Protein AF-A0A6B0YJK2-F1 (afdb_monomer_lite)

Secondary structure (DSSP, 8-state):
-PPPPPEEE--TT--HHHHHHHHHHBTTTBSEEEE----TTTSS--HHHHHHHHHTT--TT-EEEES-EETTSS-HHHHHHHHHHHHHHHGGGEEEEEE---HIIIIIIS-----SHHHHHHHHHHHHHHTT--S-EEEE--SHHHHHHHHHH-SEEEEES--GGGHHHHHHHHHHHS-TT-EEEEE------SS-HHHHHHHHHHHHHHHHHS-STTHHHHHHTT--HHHHHHHHHHHHHHHHHHH--

Structure (mmCIF, N/CA/C/O backbone):
data_AF-A0A6B0YJK2-F1
#
_entry.id   AF-A0A6B0YJK2-F1
#
loop_
_atom_site.group_PDB
_atom_site.id
_atom_site.type_symbol
_atom_site.label_atom_id
_atom_site.label_alt_id
_atom_site.label_comp_id
_atom_site.label_asym_id
_atom_site.label_entity_id
_atom_site.label_seq_id
_atom_site.pdbx_PDB_ins_code
_atom_site.Cartn_x
_atom_site.Cartn_y
_atom_site.Cartn_z
_atom_site.occupancy
_atom_site.B_iso_or_equiv
_atom_site.auth_seq_id
_atom_site.auth_comp_id
_atom_site.auth_asym_id
_atom_site.auth_atom_id
_atom_site.pdbx_PDB_model_num
ATOM 1 N N . MET A 1 1 ? -25.468 3.751 -0.630 1.00 42.78 1 MET A N 1
ATOM 2 C CA . MET A 1 1 ? -24.144 3.730 -1.293 1.00 42.78 1 MET A CA 1
ATOM 3 C C . MET A 1 1 ? -23.125 4.142 -0.249 1.00 42.78 1 MET A C 1
ATOM 5 O O . MET A 1 1 ? -23.335 5.185 0.350 1.00 42.78 1 MET A O 1
ATOM 9 N N . SER A 1 2 ? -22.101 3.336 0.049 1.00 56.38 2 SER A N 1
ATOM 10 C CA . SER A 1 2 ? -21.025 3.802 0.933 1.00 56.38 2 SER A CA 1
ATOM 11 C C . SER A 1 2 ? -20.293 4.949 0.237 1.00 56.38 2 SER A C 1
ATOM 13 O O . SER A 1 2 ? -19.853 4.786 -0.901 1.00 56.38 2 SER A O 1
ATOM 15 N N . GLU A 1 3 ? -20.206 6.098 0.894 1.00 73.75 3 GLU A N 1
ATOM 16 C CA . GLU A 1 3 ? -19.485 7.272 0.406 1.00 73.75 3 GLU A CA 1
ATOM 17 C C . GLU A 1 3 ? -18.020 6.912 0.101 1.00 73.75 3 GLU A C 1
ATOM 19 O O . GLU A 1 3 ? -17.377 6.176 0.856 1.00 73.75 3 GLU A O 1
ATOM 24 N N . THR A 1 4 ? -17.503 7.356 -1.050 1.00 83.62 4 THR A N 1
ATOM 25 C CA . THR A 1 4 ? -16.096 7.145 -1.404 1.00 83.62 4 THR A CA 1
ATOM 26 C C . THR A 1 4 ? -15.228 8.000 -0.495 1.00 83.62 4 THR A C 1
ATOM 28 O O . THR A 1 4 ? -15.296 9.222 -0.540 1.00 83.62 4 THR A O 1
ATOM 31 N N . ARG A 1 5 ? -14.390 7.340 0.300 1.00 90.31 5 ARG A N 1
ATOM 32 C CA . ARG A 1 5 ? -13.470 7.994 1.227 1.00 90.31 5 ARG A CA 1
ATOM 33 C C . ARG A 1 5 ? -12.162 8.337 0.533 1.00 90.31 5 ARG A C 1
ATOM 35 O O . ARG A 1 5 ? -11.632 7.522 -0.226 1.00 90.31 5 ARG A O 1
ATOM 42 N N . ILE A 1 6 ? -11.623 9.515 0.823 1.00 91.94 6 ILE A N 1
ATOM 43 C CA . ILE A 1 6 ? -10.348 9.979 0.262 1.00 91.94 6 ILE A CA 1
ATOM 44 C C . ILE A 1 6 ? -9.228 9.723 1.269 1.00 91.94 6 ILE A C 1
ATOM 46 O O . ILE A 1 6 ? -9.395 9.902 2.476 1.00 91.94 6 ILE A O 1
ATOM 50 N N . GLY A 1 7 ? -8.073 9.293 0.768 1.00 93.38 7 GLY A N 1
ATOM 51 C CA . GLY A 1 7 ? -6.883 9.037 1.566 1.00 93.38 7 GLY A CA 1
ATOM 52 C C . GLY A 1 7 ? -5.606 9.496 0.878 1.00 93.38 7 GLY A C 1
ATOM 53 O O . GLY A 1 7 ? -5.611 9.806 -0.312 1.00 93.38 7 GLY A O 1
ATOM 54 N N . VAL A 1 8 ? -4.509 9.500 1.630 1.00 93.81 8 VAL A N 1
ATOM 55 C CA . VAL A 1 8 ? -3.167 9.820 1.133 1.00 93.81 8 VAL A CA 1
ATOM 56 C C . VAL A 1 8 ? -2.239 8.636 1.371 1.00 93.81 8 VAL A C 1
ATOM 58 O O . VAL A 1 8 ? -2.161 8.109 2.473 1.00 93.81 8 VAL A O 1
ATOM 61 N N . GLU A 1 9 ? -1.493 8.233 0.353 1.00 94.50 9 GLU A N 1
ATOM 62 C CA . GLU A 1 9 ? -0.344 7.340 0.496 1.00 94.50 9 GLU A CA 1
ATOM 63 C C . GLU A 1 9 ? 0.915 8.168 0.227 1.00 94.50 9 GLU A C 1
ATOM 65 O O . GLU A 1 9 ? 0.937 8.977 -0.700 1.00 94.50 9 GLU A O 1
ATOM 70 N N . LEU A 1 10 ? 1.922 8.064 1.096 1.00 87.12 10 LEU A N 1
ATOM 71 C CA . LEU A 1 10 ? 3.019 9.041 1.129 1.00 87.12 10 LEU A CA 1
ATOM 72 C C . LEU A 1 10 ? 4.155 8.749 0.141 1.00 87.12 10 LEU A C 1
ATOM 74 O O . LEU A 1 10 ? 5.048 9.575 -0.046 1.00 87.12 10 LEU A O 1
ATOM 78 N N . GLY A 1 11 ? 4.107 7.610 -0.536 1.00 89.19 11 GLY A N 1
ATOM 79 C CA . GLY A 1 11 ? 5.083 7.193 -1.517 1.00 89.19 11 GLY A CA 1
ATOM 80 C C . GLY A 1 11 ? 6.393 6.729 -0.885 1.00 89.19 11 GLY A C 1
ATOM 81 O O . GLY A 1 11 ? 6.782 7.086 0.227 1.00 89.19 11 GLY A O 1
ATOM 82 N N . ILE A 1 12 ? 7.144 5.941 -1.649 1.00 89.00 12 ILE A N 1
ATOM 83 C CA . ILE A 1 12 ? 8.363 5.246 -1.196 1.00 89.00 12 ILE A CA 1
ATOM 84 C C . ILE A 1 12 ? 9.555 6.167 -0.864 1.00 89.00 12 ILE A C 1
ATOM 86 O O . ILE A 1 12 ? 10.627 5.702 -0.486 1.00 89.00 12 ILE A O 1
ATOM 90 N N . ARG A 1 13 ? 9.413 7.481 -1.055 1.00 89.62 13 ARG A N 1
ATOM 91 C CA . ARG A 1 13 ? 10.452 8.482 -0.757 1.00 89.62 13 ARG A CA 1
ATOM 92 C C . ARG A 1 13 ? 10.036 9.455 0.341 1.00 89.62 13 ARG A C 1
ATOM 94 O O . ARG A 1 13 ? 10.802 10.372 0.632 1.00 89.62 13 ARG A O 1
ATOM 101 N N . ALA A 1 14 ? 8.856 9.287 0.941 1.00 92.00 14 ALA A N 1
ATOM 102 C CA . ALA A 1 14 ? 8.424 10.175 2.006 1.00 92.00 14 ALA A CA 1
ATOM 103 C C . ALA A 1 14 ? 9.382 10.112 3.204 1.00 92.00 14 ALA A C 1
ATOM 105 O O . ALA A 1 14 ? 9.643 9.028 3.730 1.00 92.00 14 ALA A O 1
ATOM 106 N N . PRO A 1 15 ? 9.894 11.263 3.671 1.00 93.44 15 PRO A N 1
ATOM 107 C CA . PRO A 1 15 ? 10.660 11.316 4.905 1.00 93.44 15 PRO A CA 1
ATOM 108 C C . PRO A 1 15 ? 9.731 11.207 6.121 1.00 93.44 15 PRO A C 1
ATOM 110 O O . PRO A 1 15 ? 8.562 11.586 6.058 1.00 93.44 15 PRO A O 1
ATOM 113 N N . ALA A 1 16 ? 10.279 10.819 7.275 1.00 94.50 16 ALA A N 1
ATOM 114 C CA . ALA A 1 16 ? 9.530 10.714 8.534 1.00 94.50 16 ALA A CA 1
ATOM 115 C C . ALA A 1 16 ? 8.719 11.981 8.879 1.00 94.50 16 ALA A C 1
ATOM 117 O O . ALA A 1 16 ? 7.576 11.887 9.322 1.00 94.50 16 ALA A O 1
ATOM 118 N N . LYS A 1 17 ? 9.259 13.179 8.601 1.00 95.44 17 LYS A N 1
ATOM 119 C CA . LYS A 1 17 ? 8.539 14.452 8.800 1.00 95.44 17 LYS A CA 1
ATOM 120 C C . LYS A 1 17 ? 7.244 14.556 7.984 1.00 95.44 17 LYS A C 1
ATOM 122 O O . LYS A 1 17 ? 6.273 15.122 8.468 1.00 95.44 17 LYS A O 1
ATOM 127 N N . ALA A 1 18 ? 7.219 14.002 6.770 1.00 94.00 18 ALA A N 1
ATOM 128 C CA . ALA A 1 18 ? 6.023 13.991 5.934 1.00 94.00 18 ALA A CA 1
ATOM 129 C C . ALA A 1 18 ? 4.978 13.021 6.495 1.00 94.00 18 ALA A C 1
ATOM 131 O O . ALA A 1 18 ? 3.795 13.342 6.486 1.00 94.00 18 ALA A O 1
ATOM 132 N N . VAL A 1 19 ? 5.416 11.887 7.054 1.00 95.00 19 VAL A N 1
ATOM 133 C CA . VAL A 1 19 ? 4.527 10.925 7.724 1.00 95.00 19 VAL A CA 1
ATOM 134 C C . VAL A 1 19 ? 3.868 11.529 8.957 1.00 95.00 19 VAL A C 1
ATOM 136 O O . VAL A 1 19 ? 2.648 11.468 9.077 1.00 95.00 19 VAL A O 1
ATOM 139 N N . ARG A 1 20 ? 4.644 12.188 9.826 1.00 95.38 20 ARG A N 1
ATOM 140 C CA . ARG A 1 20 ? 4.102 12.911 10.989 1.00 95.38 20 ARG A CA 1
ATOM 141 C C . ARG A 1 20 ? 3.085 13.960 10.562 1.00 95.38 20 ARG A C 1
ATOM 143 O O . ARG A 1 20 ? 1.967 13.978 11.062 1.00 95.38 20 ARG A O 1
ATOM 150 N N . ARG A 1 21 ? 3.442 14.768 9.559 1.00 93.81 21 ARG A N 1
ATOM 151 C CA . ARG A 1 21 ? 2.554 15.812 9.052 1.00 93.81 21 ARG A CA 1
ATOM 152 C C . ARG A 1 21 ? 1.262 15.246 8.461 1.00 93.81 21 ARG A C 1
ATOM 154 O O . ARG A 1 21 ? 0.198 15.817 8.667 1.00 93.81 21 ARG A O 1
ATOM 161 N N . ALA A 1 22 ? 1.337 14.132 7.740 1.00 93.38 22 ALA A N 1
ATOM 162 C CA . ALA A 1 22 ? 0.155 13.465 7.211 1.00 93.38 22 ALA A CA 1
ATOM 163 C C . ALA A 1 22 ? -0.747 12.924 8.327 1.00 93.38 22 ALA A C 1
ATOM 165 O O . ALA A 1 22 ? -1.961 13.070 8.232 1.00 93.38 22 ALA A O 1
ATOM 166 N N . ALA A 1 23 ? -0.169 12.361 9.392 1.00 93.44 23 ALA A N 1
ATOM 167 C CA . ALA A 1 23 ? -0.925 11.879 10.545 1.00 93.44 23 ALA A CA 1
ATOM 168 C C . ALA A 1 23 ? -1.661 13.016 11.279 1.00 93.44 23 ALA A C 1
ATOM 170 O O . ALA A 1 23 ? -2.817 12.841 11.655 1.00 93.44 23 ALA A O 1
ATOM 171 N N . GLU A 1 24 ? -1.037 14.192 11.417 1.00 91.31 24 GLU A N 1
ATOM 172 C CA . GLU A 1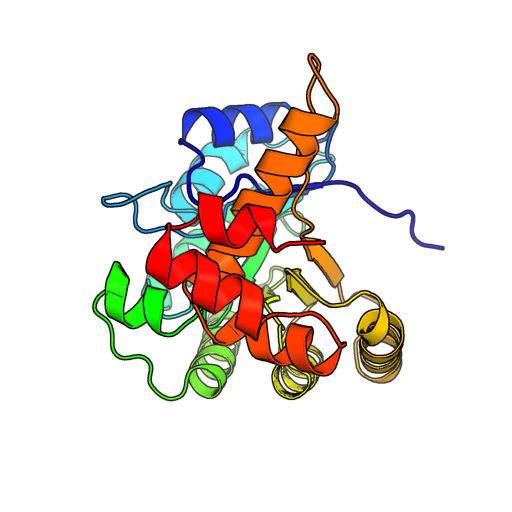 24 ? -1.672 15.398 11.982 1.00 91.31 24 GLU A CA 1
ATOM 173 C C . GLU A 1 24 ? -2.832 15.924 11.122 1.00 91.31 24 GLU A C 1
ATOM 175 O O . GLU A 1 24 ? -3.822 16.432 11.644 1.00 91.31 24 GLU A O 1
ATOM 180 N N . LEU A 1 25 ? -2.693 15.849 9.794 1.00 90.00 25 LEU A N 1
ATOM 181 C CA . LEU A 1 25 ? -3.688 16.345 8.838 1.00 90.00 25 LEU A CA 1
ATOM 182 C C . LEU A 1 25 ? -4.816 15.340 8.558 1.00 90.00 25 LEU A C 1
ATOM 184 O O . LEU A 1 25 ? -5.860 15.716 8.005 1.00 90.00 25 LEU A O 1
ATOM 188 N N . ALA A 1 26 ? -4.612 14.070 8.912 1.00 87.81 26 ALA A N 1
ATOM 189 C CA . ALA A 1 26 ? -5.605 13.022 8.752 1.00 87.81 26 ALA A CA 1
ATOM 190 C C . ALA A 1 26 ? -6.865 13.330 9.583 1.00 87.81 26 ALA A C 1
ATOM 192 O O . ALA A 1 26 ? -6.821 13.973 10.625 1.00 87.81 26 ALA A O 1
ATOM 193 N N . GLY A 1 27 ? -8.029 12.899 9.106 1.00 79.81 27 GLY A N 1
ATOM 194 C CA . GLY A 1 27 ? -9.333 13.185 9.709 1.00 79.81 27 GLY A CA 1
ATOM 195 C C . GLY A 1 27 ? -9.918 14.556 9.349 1.00 79.81 27 GLY A C 1
ATOM 196 O O . GLY A 1 27 ? -11.139 14.688 9.374 1.00 79.81 27 GLY A O 1
ATOM 197 N N . SER A 1 28 ? -9.088 15.530 8.959 1.00 86.44 28 SER A N 1
ATOM 198 C CA . SER A 1 28 ? -9.538 16.841 8.459 1.00 86.44 28 SER A CA 1
ATOM 199 C C . SER A 1 28 ? -9.603 16.885 6.932 1.00 86.44 28 SER A C 1
ATOM 201 O O . SER A 1 28 ? -10.583 17.362 6.369 1.00 86.44 28 SER A O 1
ATOM 203 N N . TYR A 1 29 ? -8.567 16.369 6.262 1.00 84.12 29 TYR A N 1
ATOM 204 C CA . TYR A 1 29 ? -8.439 16.422 4.796 1.00 84.12 29 TYR A CA 1
ATOM 205 C C . TYR A 1 29 ? -8.381 15.045 4.128 1.00 84.12 29 TYR A C 1
ATOM 207 O O . TYR A 1 29 ? -8.609 14.928 2.927 1.00 84.12 29 TYR A O 1
ATOM 215 N N . ALA A 1 30 ? -8.058 14.002 4.894 1.00 89.62 30 ALA A N 1
ATOM 216 C CA . ALA A 1 30 ? -7.937 12.634 4.409 1.00 89.62 30 ALA A CA 1
ATOM 217 C C . ALA A 1 30 ? -8.416 11.660 5.487 1.00 89.62 30 ALA A C 1
ATOM 219 O O . ALA A 1 30 ? -7.943 11.701 6.620 1.00 89.62 30 ALA A O 1
ATOM 220 N N . GLU A 1 31 ? -9.340 10.768 5.147 1.00 91.75 31 GLU A N 1
ATOM 221 C CA . GLU A 1 31 ? -9.848 9.750 6.072 1.00 91.75 31 GLU A CA 1
ATOM 222 C C . GLU A 1 31 ? -8.858 8.607 6.275 1.00 91.75 31 GLU A C 1
ATOM 224 O O . GLU A 1 31 ? -8.869 7.972 7.325 1.00 91.75 31 GLU A O 1
ATOM 229 N N . TYR A 1 32 ? -7.997 8.356 5.289 1.00 92.75 32 TYR A N 1
ATOM 230 C CA . TYR A 1 32 ? -6.923 7.374 5.374 1.00 92.75 32 TYR A CA 1
ATOM 231 C C . TYR A 1 32 ? -5.576 8.053 5.175 1.00 92.75 32 TYR A C 1
ATOM 233 O O . TYR A 1 32 ? -5.429 8.877 4.271 1.00 92.75 32 TYR A O 1
ATOM 241 N N . PHE A 1 33 ? -4.564 7.631 5.926 1.00 94.62 33 PHE A N 1
ATOM 242 C CA . PHE A 1 33 ? -3.186 7.778 5.474 1.00 94.62 33 PHE A CA 1
ATOM 243 C C . PHE A 1 33 ? -2.461 6.432 5.495 1.00 94.62 33 PHE A C 1
ATOM 245 O O . PHE A 1 33 ? -2.575 5.658 6.447 1.00 94.62 33 PHE A O 1
ATOM 252 N N . LEU A 1 34 ? -1.742 6.132 4.420 1.00 97.38 34 LEU A N 1
ATOM 253 C CA . LEU A 1 34 ? -1.013 4.885 4.250 1.00 97.38 34 LEU A CA 1
ATOM 254 C C . LEU A 1 34 ? 0.482 5.159 4.125 1.00 97.38 34 LEU A C 1
ATOM 256 O O . LEU A 1 34 ? 0.906 6.083 3.428 1.00 97.38 34 LEU A O 1
ATOM 260 N N . VAL A 1 35 ? 1.278 4.329 4.795 1.00 97.19 35 VAL A N 1
ATOM 261 C CA . VAL A 1 35 ? 2.741 4.394 4.752 1.00 97.19 35 VAL A CA 1
ATOM 262 C C . VAL A 1 35 ? 3.261 3.140 4.046 1.00 97.19 35 VAL A C 1
ATOM 264 O O . VAL A 1 35 ? 2.964 2.026 4.492 1.00 97.19 35 VAL A O 1
ATOM 267 N N . PRO A 1 36 ? 3.989 3.269 2.929 1.00 95.06 36 PRO A N 1
ATOM 268 C CA . PRO A 1 36 ? 4.550 2.124 2.235 1.00 95.06 36 PRO A CA 1
ATOM 269 C C . PRO A 1 36 ? 5.806 1.653 2.964 1.00 95.06 36 PRO A C 1
ATOM 271 O O . PRO A 1 36 ? 6.572 2.452 3.506 1.00 95.06 36 PRO A O 1
ATOM 274 N N . GLU A 1 37 ? 6.053 0.349 2.941 1.00 92.88 37 GLU A N 1
ATOM 275 C CA . GLU A 1 37 ? 7.321 -0.177 3.421 1.00 92.88 37 GLU A CA 1
ATOM 276 C C . GLU A 1 37 ? 8.451 0.169 2.469 1.00 92.88 37 GLU A C 1
ATOM 278 O O . GLU A 1 37 ? 8.373 -0.053 1.257 1.00 92.88 37 GLU A O 1
ATOM 283 N N . THR A 1 38 ? 9.556 0.610 3.049 1.00 88.94 38 THR A N 1
ATOM 284 C CA . THR A 1 38 ? 10.787 0.876 2.318 1.00 88.94 38 THR A CA 1
ATOM 285 C C . THR A 1 38 ? 11.974 0.392 3.131 1.00 88.94 38 THR A C 1
ATOM 287 O O . THR A 1 38 ? 11.825 -0.011 4.281 1.00 88.94 38 THR A O 1
ATOM 290 N N . HIS A 1 39 ? 13.158 0.369 2.529 1.00 86.88 39 HIS A N 1
ATOM 291 C CA . HIS A 1 39 ? 14.367 0.021 3.256 1.00 86.88 39 HIS A CA 1
ATOM 292 C C . HIS A 1 39 ? 14.975 1.320 3.819 1.00 86.88 39 HIS A C 1
ATOM 294 O O . HIS A 1 39 ? 15.654 2.010 3.059 1.00 86.88 39 HIS A O 1
ATOM 300 N N . PRO A 1 40 ? 14.830 1.659 5.118 1.00 80.25 40 PRO A N 1
ATOM 301 C CA . PRO A 1 40 ? 15.145 2.995 5.648 1.00 80.25 40 PRO A CA 1
ATOM 302 C C . PRO A 1 40 ? 16.613 3.422 5.482 1.00 80.25 40 PRO A C 1
ATOM 304 O O . PRO A 1 40 ? 16.904 4.611 5.421 1.00 80.25 40 PRO A O 1
ATOM 307 N N . ARG A 1 41 ? 17.556 2.474 5.339 1.00 84.31 41 ARG A N 1
ATOM 308 C CA . ARG A 1 41 ? 18.961 2.795 4.984 1.00 84.31 41 ARG A CA 1
ATOM 309 C C . ARG A 1 41 ? 19.180 3.181 3.510 1.00 84.31 41 ARG A C 1
ATOM 311 O O . ARG A 1 41 ? 20.279 3.578 3.155 1.00 84.31 41 ARG A O 1
ATOM 318 N N . ILE A 1 42 ? 18.181 2.994 2.650 1.00 85.38 42 ILE A N 1
ATOM 319 C CA . ILE A 1 42 ? 18.244 3.223 1.198 1.00 85.38 42 ILE A CA 1
ATOM 320 C C . ILE A 1 42 ? 17.281 4.347 0.811 1.00 85.38 42 ILE A C 1
ATOM 322 O O . ILE A 1 42 ? 17.672 5.284 0.120 1.00 85.38 42 ILE A O 1
ATOM 326 N N . MET A 1 43 ? 16.017 4.254 1.228 1.00 87.56 43 MET A N 1
ATOM 327 C CA . MET A 1 43 ? 14.993 5.267 0.978 1.00 87.56 43 MET A CA 1
ATOM 328 C C . MET A 1 43 ? 13.832 5.120 1.962 1.00 87.56 43 MET A C 1
ATOM 330 O O . MET A 1 43 ? 13.597 4.024 2.461 1.00 87.56 43 MET A O 1
ATOM 334 N N . GLY A 1 44 ? 13.090 6.208 2.170 1.00 90.25 44 GLY A N 1
ATOM 335 C CA . GLY A 1 44 ? 11.843 6.213 2.932 1.00 90.25 44 GLY A CA 1
ATOM 336 C C . GLY A 1 44 ? 12.024 5.940 4.430 1.00 90.25 44 GLY A C 1
ATOM 337 O O . GLY A 1 44 ? 12.925 6.485 5.066 1.00 90.25 44 GLY A O 1
ATOM 338 N N . VAL A 1 45 ? 11.118 5.146 4.995 1.00 94.00 45 VAL A N 1
ATOM 339 C CA . VAL A 1 45 ? 10.964 4.846 6.424 1.00 94.00 45 VAL A CA 1
ATOM 340 C C . VAL A 1 45 ? 10.651 3.360 6.675 1.00 94.00 45 VAL A C 1
ATOM 342 O O . VAL A 1 45 ? 10.206 2.650 5.770 1.00 94.00 45 VAL A O 1
ATOM 345 N N . ASP A 1 46 ? 10.824 2.900 7.920 1.00 95.12 46 ASP A N 1
ATOM 346 C CA . ASP A 1 46 ? 10.133 1.692 8.399 1.00 95.12 46 ASP A CA 1
ATOM 347 C C . ASP A 1 46 ? 8.662 2.047 8.652 1.00 95.12 46 ASP A C 1
ATOM 349 O O . ASP A 1 46 ? 8.355 2.922 9.470 1.00 95.12 46 ASP A O 1
ATOM 353 N N . ALA A 1 47 ? 7.748 1.401 7.925 1.00 96.56 47 ALA A N 1
ATOM 354 C CA . ALA A 1 47 ? 6.340 1.774 7.969 1.00 96.56 47 ALA A CA 1
ATOM 355 C C . ALA A 1 47 ? 5.697 1.487 9.333 1.00 96.56 47 ALA A C 1
ATOM 357 O O . ALA A 1 47 ? 4.909 2.300 9.815 1.00 96.56 47 ALA A O 1
ATOM 358 N N . LEU A 1 48 ? 6.024 0.359 9.974 1.00 97.00 48 LEU A N 1
ATOM 359 C CA . LEU A 1 48 ? 5.423 0.001 11.262 1.00 97.00 48 LEU A CA 1
ATOM 360 C C . LEU A 1 48 ? 5.962 0.861 12.396 1.00 97.00 48 LEU A C 1
ATOM 362 O O . LEU A 1 48 ? 5.184 1.235 13.268 1.00 97.00 48 LEU A O 1
ATOM 366 N N . ASP A 1 49 ? 7.250 1.201 12.379 1.00 96.56 49 ASP A N 1
ATOM 367 C CA . ASP A 1 49 ? 7.822 2.071 13.409 1.00 96.56 49 ASP A CA 1
ATOM 368 C C . ASP A 1 49 ? 7.229 3.477 13.326 1.00 96.56 49 ASP A C 1
ATOM 370 O O . ASP A 1 49 ? 6.797 4.018 14.344 1.00 96.56 49 ASP A O 1
ATOM 374 N N . MET A 1 50 ? 7.095 4.029 12.115 1.00 96.75 50 MET A N 1
ATOM 375 C CA . MET A 1 50 ? 6.446 5.328 11.928 1.00 96.75 50 MET A CA 1
ATOM 376 C C . MET A 1 50 ? 4.970 5.310 12.327 1.00 96.75 50 MET A C 1
ATOM 378 O O . MET A 1 50 ? 4.503 6.241 12.979 1.00 96.75 50 MET A O 1
ATOM 382 N N . LEU A 1 51 ? 4.221 4.271 11.945 1.00 97.62 51 LEU A N 1
ATOM 383 C CA . LEU A 1 51 ? 2.806 4.158 12.304 1.00 97.62 51 LEU A CA 1
ATOM 384 C C . LEU A 1 51 ? 2.616 3.973 13.809 1.00 97.62 51 LEU A C 1
ATOM 386 O O . LEU A 1 51 ? 1.696 4.548 14.382 1.00 97.62 51 LEU A O 1
ATOM 390 N N . LEU A 1 52 ? 3.492 3.209 14.463 1.00 97.81 52 LEU A N 1
ATOM 391 C CA . LEU A 1 52 ? 3.491 3.067 15.913 1.00 97.81 52 LEU A CA 1
ATOM 392 C C . LEU A 1 52 ? 3.769 4.406 16.603 1.00 97.81 52 LEU A C 1
ATOM 394 O O . LEU A 1 52 ? 3.035 4.750 17.529 1.00 97.81 52 LEU A O 1
ATOM 398 N N . GLU A 1 53 ? 4.757 5.168 16.125 1.00 97.38 53 GLU A N 1
ATOM 399 C CA . GLU A 1 53 ? 5.097 6.500 16.641 1.00 97.38 53 GLU A CA 1
ATOM 400 C C . GLU A 1 53 ? 3.887 7.446 16.615 1.00 97.38 53 GLU A C 1
ATOM 402 O O . GLU A 1 53 ? 3.555 8.059 17.628 1.00 97.38 53 GLU A O 1
ATOM 407 N N . VAL A 1 54 ? 3.185 7.532 15.480 1.00 96.94 54 VAL A N 1
ATOM 408 C CA . VAL A 1 54 ? 2.070 8.483 15.312 1.00 96.94 54 VAL A CA 1
ATOM 409 C C . VAL A 1 54 ? 0.726 7.967 15.844 1.00 96.94 54 VAL A C 1
ATOM 411 O O . VAL A 1 54 ? -0.226 8.738 15.947 1.00 96.94 54 VAL A O 1
ATOM 414 N N . SER A 1 55 ? 0.629 6.681 16.203 1.00 96.88 55 SER A N 1
ATOM 415 C CA . SER A 1 55 ? -0.636 6.021 16.567 1.00 96.88 55 SER A CA 1
ATOM 416 C C . SER A 1 55 ? -1.385 6.696 17.720 1.00 96.88 55 SER A C 1
ATOM 418 O O . SER A 1 55 ? -2.607 6.821 17.666 1.00 96.88 55 SER A O 1
ATOM 420 N N . ALA A 1 56 ? -0.665 7.157 18.746 1.00 94.25 56 ALA A N 1
ATOM 421 C CA . ALA A 1 56 ? -1.259 7.745 19.946 1.00 94.25 56 ALA A CA 1
ATOM 422 C C . ALA A 1 56 ? -1.908 9.116 19.687 1.00 94.25 56 ALA A C 1
ATOM 424 O O . ALA A 1 56 ? -2.854 9.486 20.377 1.00 94.25 56 ALA A O 1
ATOM 425 N N . GLY A 1 57 ? -1.414 9.855 18.688 1.00 93.06 57 GLY A N 1
ATOM 426 C CA . GLY A 1 57 ? -1.921 11.176 18.308 1.00 93.06 57 GLY A CA 1
ATOM 427 C C . GLY A 1 57 ? -2.937 11.148 17.167 1.00 93.06 57 GLY A C 1
ATOM 428 O O . GLY A 1 57 ? -3.327 12.208 16.686 1.00 93.06 57 GLY A O 1
ATOM 429 N N . LEU A 1 58 ? -3.343 9.963 16.697 1.00 94.38 58 LEU A N 1
ATOM 430 C CA . LEU A 1 58 ? -4.193 9.836 15.517 1.00 94.38 58 LEU A CA 1
ATOM 431 C C . LEU A 1 58 ? -5.595 10.423 15.769 1.00 94.38 58 LEU A C 1
ATOM 433 O O . LEU A 1 58 ? -6.318 9.891 16.623 1.00 94.38 58 LEU A O 1
ATOM 437 N N . PRO A 1 59 ? -6.051 11.419 14.982 1.00 93.56 59 PRO A N 1
ATOM 438 C CA . PRO A 1 59 ? -7.395 11.974 15.120 1.00 93.56 59 PRO A CA 1
ATOM 439 C C . PRO A 1 59 ? -8.483 10.894 15.054 1.00 93.56 59 PRO A C 1
ATOM 441 O O . PRO A 1 59 ? -8.378 9.934 14.290 1.00 93.56 59 PRO A O 1
ATOM 444 N N . SER A 1 60 ? -9.551 11.029 15.846 1.00 87.25 60 SER A N 1
ATOM 445 C CA . SER A 1 60 ? -10.551 9.963 16.067 1.00 87.25 60 SER A CA 1
ATOM 446 C C . SER A 1 60 ? -11.241 9.463 14.791 1.00 87.25 60 SER A C 1
ATOM 448 O O . SER A 1 60 ? -11.575 8.283 14.689 1.00 87.25 60 SER A O 1
ATOM 450 N N . ARG A 1 61 ? -11.416 10.344 13.797 1.00 87.62 61 ARG A N 1
ATOM 451 C CA . ARG A 1 61 ? -12.029 10.027 12.495 1.00 87.62 61 ARG A CA 1
ATOM 452 C C . ARG A 1 61 ? -11.043 9.470 11.467 1.00 87.62 61 ARG A C 1
ATOM 454 O O . ARG A 1 61 ? -11.477 8.951 10.444 1.00 87.62 61 ARG A O 1
ATOM 461 N N . ALA A 1 62 ? -9.741 9.576 11.722 1.00 94.12 62 ALA A N 1
ATOM 462 C CA . ALA A 1 62 ? -8.712 9.103 10.812 1.00 94.12 62 ALA A CA 1
ATOM 463 C C . ALA A 1 62 ? -8.493 7.593 10.949 1.00 94.12 62 ALA A C 1
ATOM 465 O O . ALA A 1 62 ? -8.525 7.024 12.046 1.00 94.12 62 ALA A O 1
ATOM 466 N N . ARG A 1 63 ? -8.218 6.964 9.812 1.00 95.44 63 ARG A N 1
ATOM 467 C CA . ARG A 1 63 ? -7.712 5.604 9.672 1.00 95.44 63 ARG A CA 1
ATOM 468 C C . ARG A 1 63 ? -6.278 5.668 9.171 1.00 95.44 63 ARG A C 1
ATOM 470 O O . ARG A 1 63 ? -5.895 6.579 8.439 1.00 95.44 63 ARG A O 1
ATOM 477 N N . MET A 1 64 ? -5.485 4.684 9.558 1.00 96.94 64 MET A N 1
ATOM 478 C CA . MET A 1 64 ? -4.094 4.595 9.152 1.00 96.94 64 MET A CA 1
ATOM 479 C C . MET A 1 64 ? -3.722 3.177 8.779 1.00 96.94 64 MET A C 1
ATOM 481 O O . MET A 1 64 ? -4.405 2.228 9.152 1.00 96.94 64 MET A O 1
ATOM 485 N N . GLY A 1 65 ? -2.631 3.004 8.054 1.00 97.81 65 GLY A N 1
ATOM 486 C CA . GLY A 1 65 ? -2.229 1.665 7.678 1.00 97.81 65 GLY A CA 1
ATOM 487 C C . GLY A 1 65 ? -0.987 1.616 6.831 1.00 97.81 65 GLY A C 1
ATOM 488 O O . GLY A 1 65 ? -0.335 2.623 6.558 1.00 97.81 65 GLY A O 1
ATOM 489 N N . THR A 1 66 ? -0.673 0.408 6.400 1.00 98.31 66 THR A N 1
ATOM 490 C CA . THR A 1 66 ? 0.470 0.148 5.534 1.00 98.31 66 THR A CA 1
ATOM 491 C C . THR A 1 66 ? 0.002 0.022 4.088 1.00 98.31 66 THR A C 1
ATOM 493 O O . THR A 1 66 ? -0.993 -0.641 3.806 1.00 98.31 66 THR A O 1
ATOM 496 N N . GLY A 1 67 ? 0.712 0.658 3.156 1.00 95.81 67 GLY A N 1
ATOM 497 C CA . GLY A 1 67 ? 0.339 0.708 1.736 1.00 95.81 67 GLY A CA 1
ATOM 498 C C . GLY A 1 67 ? 1.465 0.312 0.780 1.00 95.81 67 GLY A C 1
ATOM 499 O O . GLY A 1 67 ? 1.752 1.046 -0.151 1.00 95.81 67 GLY A O 1
ATOM 500 N N . ILE A 1 68 ? 2.194 -0.789 0.941 1.00 95.88 68 ILE A N 1
ATOM 501 C CA . ILE A 1 68 ? 1.998 -1.985 1.778 1.00 95.88 68 ILE A CA 1
ATOM 502 C C . ILE A 1 68 ? 3.337 -2.412 2.386 1.00 95.88 68 ILE A C 1
ATOM 504 O O . ILE A 1 68 ? 4.384 -1.933 1.951 1.00 95.88 68 ILE A O 1
ATOM 508 N N . ILE A 1 69 ? 3.328 -3.358 3.331 1.00 96.44 69 ILE A N 1
ATOM 509 C CA . ILE A 1 69 ? 4.546 -4.069 3.748 1.00 96.44 69 ILE A CA 1
ATOM 510 C C . ILE A 1 69 ? 4.729 -5.341 2.939 1.00 96.44 69 ILE A C 1
ATOM 512 O O . ILE A 1 69 ? 3.807 -6.138 2.765 1.00 96.44 69 ILE A O 1
ATOM 516 N N . ASN A 1 70 ? 5.947 -5.561 2.454 1.00 93.94 70 ASN A N 1
ATOM 517 C CA . ASN A 1 70 ? 6.252 -6.799 1.764 1.00 93.94 70 ASN A CA 1
ATOM 518 C C . ASN A 1 70 ? 6.555 -7.923 2.766 1.00 93.94 70 ASN A C 1
ATOM 520 O O . ASN A 1 70 ? 7.293 -7.731 3.723 1.00 93.94 70 ASN A O 1
ATOM 524 N N . VAL A 1 71 ? 6.020 -9.122 2.533 1.00 96.50 71 VAL A N 1
ATOM 525 C CA . VAL A 1 71 ? 6.162 -10.278 3.449 1.00 96.50 71 VAL A CA 1
ATOM 526 C C . VAL A 1 71 ? 7.575 -10.884 3.496 1.00 96.50 71 VAL A C 1
ATOM 528 O O . VAL A 1 71 ? 7.785 -11.948 4.090 1.00 96.50 71 VAL A O 1
ATOM 531 N N . PHE A 1 72 ? 8.542 -10.253 2.831 1.00 95.50 72 PHE A N 1
ATOM 532 C CA . PHE A 1 72 ? 9.946 -10.640 2.855 1.00 95.50 72 PHE A CA 1
ATOM 533 C C . PHE A 1 72 ? 10.753 -9.751 3.800 1.00 95.50 72 PHE A C 1
ATOM 535 O O . PHE A 1 72 ? 11.565 -10.297 4.531 1.00 95.50 72 PHE A O 1
ATOM 542 N N . SER A 1 73 ? 10.492 -8.441 3.862 1.00 92.62 73 SER A N 1
ATOM 543 C CA . SER A 1 73 ? 11.369 -7.470 4.537 1.00 92.62 73 SER A CA 1
ATOM 544 C C . SER A 1 73 ? 11.570 -7.679 6.033 1.00 92.62 73 SER A C 1
ATOM 546 O O . SER A 1 73 ? 12.510 -7.131 6.602 1.00 92.62 73 SER A O 1
ATOM 548 N N . ARG A 1 74 ? 10.699 -8.453 6.680 1.00 92.44 74 ARG A N 1
ATOM 549 C CA . ARG A 1 74 ? 10.727 -8.676 8.123 1.00 92.44 74 ARG A CA 1
ATOM 550 C C . ARG A 1 74 ? 10.227 -10.064 8.506 1.00 92.44 74 ARG A C 1
ATOM 552 O O . ARG A 1 74 ? 9.651 -10.794 7.694 1.00 92.44 74 ARG A O 1
ATOM 559 N N . THR A 1 75 ? 10.481 -10.428 9.759 1.00 95.19 75 THR A N 1
ATOM 560 C CA . THR A 1 75 ? 9.993 -11.673 10.354 1.00 95.19 75 THR A CA 1
ATOM 561 C C . THR A 1 75 ? 8.511 -11.564 10.711 1.00 95.19 75 THR A C 1
ATOM 563 O O . THR A 1 75 ? 7.954 -10.468 10.861 1.00 95.19 75 THR A O 1
ATOM 566 N N . ARG A 1 76 ? 7.851 -12.720 10.851 1.00 96.50 76 ARG A N 1
ATOM 567 C CA . ARG A 1 76 ? 6.429 -12.779 11.220 1.00 96.50 76 ARG A CA 1
ATOM 568 C C . ARG A 1 76 ? 6.209 -12.201 12.611 1.00 96.50 76 ARG A C 1
ATOM 570 O O . ARG A 1 76 ? 5.230 -11.495 12.817 1.00 96.50 76 ARG A O 1
ATOM 577 N N . GLU A 1 77 ? 7.150 -12.453 13.509 1.00 97.12 77 GLU A N 1
ATOM 578 C CA . GLU A 1 77 ? 7.159 -12.014 14.898 1.00 97.12 77 GLU A CA 1
ATOM 579 C C . GLU A 1 77 ? 7.264 -10.487 14.996 1.00 97.12 77 GLU A C 1
ATOM 581 O O . GLU A 1 77 ? 6.472 -9.877 15.712 1.00 97.12 77 GLU A O 1
ATOM 586 N N . ASP A 1 78 ? 8.166 -9.853 14.231 1.00 96.94 78 ASP A N 1
ATOM 587 C CA . ASP A 1 78 ? 8.284 -8.385 14.199 1.00 96.94 78 ASP A CA 1
ATOM 588 C C . ASP A 1 78 ? 6.980 -7.738 13.717 1.00 96.94 78 ASP A C 1
ATOM 590 O O . ASP A 1 78 ? 6.433 -6.843 14.369 1.00 96.94 78 ASP A O 1
ATOM 594 N N . MET A 1 79 ? 6.434 -8.247 12.606 1.00 97.75 79 MET A N 1
ATOM 595 C CA . MET A 1 79 ? 5.183 -7.736 12.051 1.00 97.75 79 MET A CA 1
ATOM 596 C C . MET A 1 79 ? 4.019 -7.911 13.026 1.00 97.75 79 MET A C 1
ATOM 598 O O . MET A 1 79 ? 3.258 -6.969 13.229 1.00 97.75 79 MET A O 1
ATOM 602 N N . LEU A 1 80 ? 3.899 -9.087 13.650 1.00 98.31 80 LEU A N 1
ATOM 603 C CA . LEU A 1 80 ? 2.853 -9.391 14.622 1.00 98.31 80 LEU A CA 1
ATOM 604 C C . LEU A 1 80 ? 2.912 -8.442 15.822 1.00 98.31 80 LEU A C 1
ATOM 606 O O . LEU A 1 80 ? 1.913 -7.800 16.147 1.00 98.31 80 LEU A O 1
ATOM 610 N N . CYS A 1 81 ? 4.080 -8.328 16.459 1.00 98.12 81 CYS A N 1
ATOM 611 C CA . CYS A 1 81 ? 4.271 -7.501 17.647 1.00 98.12 81 CYS A CA 1
ATOM 612 C C . CYS A 1 81 ? 3.914 -6.038 17.380 1.00 98.12 81 CYS A C 1
ATOM 614 O O . CYS A 1 81 ? 3.160 -5.431 18.146 1.00 98.12 81 CYS A O 1
ATOM 616 N N . LYS A 1 82 ? 4.420 -5.464 16.284 1.00 98.06 82 LYS A N 1
ATOM 617 C CA . LYS A 1 82 ? 4.141 -4.066 15.936 1.00 98.06 82 LYS A CA 1
ATOM 618 C C . LYS A 1 82 ? 2.678 -3.868 15.537 1.00 98.06 82 LYS A C 1
ATOM 620 O O . LYS A 1 82 ? 2.042 -2.941 16.035 1.00 98.06 82 LYS A O 1
ATOM 625 N N . ALA A 1 83 ? 2.109 -4.765 14.730 1.00 98.38 83 ALA A N 1
ATOM 626 C CA . ALA A 1 83 ? 0.711 -4.680 14.317 1.00 98.38 83 ALA A CA 1
ATOM 627 C C . ALA A 1 83 ? -0.258 -4.769 15.508 1.00 98.38 83 ALA A C 1
ATOM 629 O O . ALA A 1 83 ? -1.188 -3.969 15.586 1.00 98.38 83 ALA A O 1
ATOM 630 N N . ILE A 1 84 ? -0.023 -5.675 16.467 1.00 98.56 84 ILE A N 1
ATOM 631 C CA . ILE A 1 84 ? -0.822 -5.778 17.700 1.00 98.56 84 ILE A CA 1
ATOM 632 C C . ILE A 1 84 ? -0.722 -4.495 18.525 1.00 98.56 84 ILE A C 1
ATOM 634 O O . ILE A 1 84 ? -1.741 -4.004 19.005 1.00 98.56 84 ILE A O 1
ATOM 638 N N . ARG A 1 85 ? 0.481 -3.933 18.696 1.00 98.44 85 ARG A N 1
ATOM 639 C CA . ARG A 1 85 ? 0.666 -2.688 19.460 1.00 98.44 85 ARG A CA 1
ATOM 640 C C . ARG A 1 85 ? -0.088 -1.526 18.829 1.00 98.44 85 ARG A C 1
ATOM 642 O O . ARG A 1 85 ? -0.810 -0.831 19.531 1.00 98.44 85 ARG A O 1
ATOM 649 N N . ILE A 1 86 ? 0.030 -1.362 17.515 1.00 98.38 86 ILE A N 1
ATOM 650 C CA . ILE A 1 86 ? -0.694 -0.325 16.781 1.00 98.38 86 ILE A CA 1
ATOM 651 C C . ILE A 1 86 ? -2.208 -0.533 16.914 1.00 98.38 86 ILE A C 1
ATOM 653 O O . ILE A 1 86 ? -2.940 0.394 17.259 1.00 98.38 86 ILE A O 1
ATOM 657 N N . HIS A 1 87 ? -2.680 -1.757 16.676 1.00 98.12 87 HIS A N 1
ATOM 658 C CA . HIS A 1 87 ? -4.097 -2.095 16.749 1.00 98.12 87 HIS A CA 1
ATOM 659 C C . HIS A 1 87 ? -4.677 -1.894 18.156 1.00 98.12 87 HIS A C 1
ATOM 661 O O . HIS A 1 87 ? -5.796 -1.416 18.282 1.00 98.12 87 HIS A O 1
ATOM 667 N N . ARG A 1 88 ? -3.914 -2.156 19.224 1.00 97.75 88 ARG A N 1
ATOM 668 C CA . ARG A 1 88 ? -4.332 -1.838 20.602 1.00 97.75 88 ARG A CA 1
ATOM 669 C C . ARG A 1 88 ? -4.546 -0.340 20.828 1.00 97.75 88 ARG A C 1
ATOM 671 O O . ARG A 1 88 ? -5.413 0.020 21.613 1.00 97.75 88 ARG A O 1
ATOM 678 N N . THR A 1 89 ? -3.783 0.515 20.148 1.00 97.31 89 THR A N 1
ATOM 679 C CA . THR A 1 89 ? -3.904 1.973 20.278 1.00 97.31 89 THR A CA 1
ATOM 680 C C . THR A 1 89 ? -5.079 2.535 19.479 1.00 97.31 89 THR A C 1
ATOM 682 O O . THR A 1 89 ? -5.800 3.397 19.975 1.00 97.31 89 THR A O 1
ATOM 685 N N . VAL A 1 90 ? -5.282 2.083 18.234 1.00 96.94 90 VAL A N 1
ATOM 686 C CA . VAL A 1 90 ? -6.255 2.720 17.316 1.00 96.94 90 VAL A CA 1
ATOM 687 C C . VAL A 1 90 ? -7.427 1.829 16.888 1.00 96.94 90 VAL A C 1
ATOM 689 O O . VAL A 1 90 ? -8.342 2.314 16.218 1.00 96.94 90 VAL A O 1
ATOM 692 N N . GLY A 1 91 ? -7.440 0.556 17.284 1.00 96.56 91 GLY A N 1
ATOM 693 C CA . GLY A 1 91 ? -8.484 -0.420 16.967 1.00 96.56 91 GLY A CA 1
ATOM 694 C C . GLY A 1 91 ? -8.566 -0.755 15.477 1.00 96.56 91 GLY A C 1
ATOM 695 O O . GLY A 1 91 ? -7.559 -0.770 14.763 1.00 96.56 91 GLY A O 1
ATOM 696 N N . GLU A 1 92 ? -9.789 -0.978 14.994 1.00 95.56 92 GLU A N 1
ATOM 697 C CA . GLU A 1 92 ? -10.143 -1.257 13.586 1.00 95.56 92 GLU A CA 1
ATOM 698 C C . GLU A 1 92 ? -9.770 -0.127 12.604 1.00 95.56 92 GLU A C 1
ATOM 700 O O . GLU A 1 92 ? -9.935 -0.240 11.387 1.00 95.56 92 GLU A O 1
ATOM 705 N N . ARG A 1 93 ? -9.275 1.006 13.118 1.00 96.06 93 ARG A N 1
ATOM 706 C CA . ARG A 1 93 ? -8.779 2.117 12.299 1.00 96.06 93 ARG A CA 1
ATOM 707 C C . ARG A 1 93 ? -7.379 1.861 11.746 1.00 96.06 93 ARG A C 1
ATOM 709 O O . ARG A 1 93 ? -6.960 2.613 10.870 1.00 96.06 93 ARG A O 1
ATOM 716 N N . PHE A 1 94 ? -6.673 0.835 12.227 1.00 98.25 94 PHE A N 1
ATOM 717 C CA . PHE A 1 94 ? -5.410 0.391 11.646 1.00 98.25 94 PHE A CA 1
ATOM 718 C C . PHE A 1 94 ? -5.629 -0.709 10.608 1.00 98.25 94 PHE A C 1
ATOM 720 O O . PHE A 1 94 ? -6.185 -1.749 10.934 1.00 98.25 94 PHE A O 1
ATOM 727 N N . ILE A 1 95 ? -5.132 -0.506 9.389 1.00 98.25 95 ILE A N 1
ATOM 728 C CA . ILE A 1 95 ? -5.137 -1.511 8.321 1.00 98.25 95 ILE A CA 1
ATOM 729 C C . ILE A 1 95 ? -3.718 -2.022 8.096 1.00 98.25 95 ILE A C 1
ATOM 731 O O . ILE A 1 95 ? -2.835 -1.277 7.660 1.00 98.25 95 ILE A O 1
ATOM 735 N N . LEU A 1 96 ? -3.510 -3.317 8.319 1.00 98.69 96 LEU A N 1
ATOM 736 C CA . LEU A 1 96 ? -2.269 -3.991 7.966 1.00 98.69 96 LEU A CA 1
ATOM 737 C C . LEU A 1 96 ? -2.318 -4.424 6.493 1.00 98.69 96 LEU A C 1
ATOM 739 O O . LEU A 1 96 ? -2.686 -5.546 6.153 1.00 98.69 96 LEU A O 1
ATOM 743 N N . GLY A 1 97 ? -1.950 -3.513 5.596 1.00 98.50 97 GLY A N 1
ATOM 744 C CA . GLY A 1 97 ? -1.747 -3.808 4.183 1.00 98.50 97 GLY A CA 1
ATOM 745 C C . GLY A 1 97 ? -0.423 -4.529 3.933 1.00 98.50 97 GLY A C 1
ATOM 746 O O . GLY A 1 97 ? 0.653 -3.971 4.169 1.00 98.50 97 GLY A O 1
ATOM 747 N N . ILE A 1 98 ? -0.492 -5.751 3.412 1.00 98.38 98 ILE A N 1
ATOM 748 C CA . ILE A 1 98 ? 0.665 -6.593 3.091 1.00 98.38 98 ILE A CA 1
ATOM 749 C C . ILE A 1 98 ? 0.642 -7.068 1.641 1.00 98.38 98 ILE A C 1
ATOM 751 O O . ILE A 1 98 ? -0.385 -7.073 0.967 1.00 98.38 98 ILE A O 1
ATOM 755 N N . GLY A 1 99 ? 1.792 -7.486 1.131 1.00 97.00 99 GLY A N 1
ATOM 756 C CA . GLY A 1 99 ? 1.906 -7.950 -0.244 1.00 97.00 99 GLY A CA 1
ATOM 757 C C . GLY A 1 99 ? 3.214 -8.664 -0.518 1.00 97.00 99 GLY A C 1
ATOM 758 O O . GLY A 1 99 ? 4.096 -8.770 0.331 1.00 97.00 99 GLY A O 1
ATOM 759 N N . THR A 1 100 ? 3.354 -9.170 -1.737 1.00 94.62 100 THR A N 1
ATOM 760 C CA . THR A 1 100 ? 4.573 -9.872 -2.149 1.00 94.62 100 THR A CA 1
ATOM 761 C C . THR A 1 100 ? 5.697 -8.921 -2.533 1.00 94.62 100 THR A C 1
ATOM 763 O O . THR A 1 100 ? 6.851 -9.328 -2.514 1.00 94.62 100 THR A O 1
ATOM 766 N N . SER A 1 101 ? 5.373 -7.667 -2.870 1.00 91.44 101 SER A N 1
ATOM 767 C CA . SER A 1 101 ? 6.252 -6.784 -3.644 1.00 91.44 101 SER A CA 1
ATOM 768 C C . SER A 1 101 ? 6.640 -7.415 -4.989 1.00 91.44 101 SER A C 1
ATOM 770 O O . SER A 1 101 ? 6.019 -8.386 -5.435 1.00 91.44 101 SER A O 1
ATOM 772 N N . ALA A 1 102 ? 7.637 -6.831 -5.645 1.00 89.19 102 ALA A N 1
ATOM 773 C CA . ALA A 1 102 ? 8.192 -7.296 -6.903 1.00 89.19 102 ALA A CA 1
ATOM 774 C C . ALA A 1 102 ? 9.624 -7.836 -6.737 1.00 89.19 102 ALA A C 1
ATOM 776 O O . ALA A 1 102 ? 10.345 -7.352 -5.856 1.00 89.19 102 ALA A O 1
ATOM 777 N N . PRO A 1 103 ? 10.071 -8.750 -7.624 1.00 89.19 103 PRO A N 1
ATOM 778 C CA . PRO A 1 103 ? 11.411 -9.341 -7.566 1.00 89.19 103 PRO A CA 1
ATOM 779 C C . PRO A 1 103 ? 12.524 -8.294 -7.463 1.00 89.19 103 PRO A C 1
ATOM 781 O O . PRO A 1 103 ? 13.353 -8.363 -6.564 1.00 89.19 103 PRO A O 1
ATOM 784 N N . VAL A 1 104 ? 12.466 -7.238 -8.285 1.00 87.69 104 VAL A N 1
ATOM 785 C CA . VAL A 1 104 ? 13.472 -6.158 -8.295 1.00 87.69 104 VAL A CA 1
ATOM 786 C C . VAL A 1 104 ? 13.640 -5.469 -6.935 1.00 87.69 104 VAL A C 1
ATOM 788 O O . VAL A 1 104 ? 14.738 -5.049 -6.581 1.00 87.69 104 VAL A O 1
ATOM 791 N N . VAL A 1 105 ? 12.572 -5.378 -6.138 1.00 89.25 105 VAL A N 1
ATOM 792 C CA . VAL A 1 105 ? 12.629 -4.798 -4.792 1.00 89.25 105 VAL A CA 1
ATOM 793 C C . VAL A 1 105 ? 13.160 -5.830 -3.801 1.00 89.25 105 VAL A C 1
ATOM 795 O O . VAL A 1 105 ? 14.067 -5.528 -3.033 1.00 89.25 105 VAL A O 1
ATOM 798 N N . VAL A 1 106 ? 12.633 -7.054 -3.811 1.00 91.81 106 VAL A N 1
ATOM 799 C CA . VAL A 1 106 ? 13.006 -8.082 -2.824 1.00 91.81 106 VAL A CA 1
ATOM 800 C C . VAL A 1 106 ? 14.452 -8.557 -3.018 1.00 91.81 106 VAL A C 1
ATOM 802 O O . VAL A 1 106 ? 15.231 -8.581 -2.069 1.00 91.81 106 VAL A O 1
ATOM 805 N N . GLU A 1 107 ? 14.844 -8.866 -4.247 1.00 92.50 107 GLU A N 1
ATOM 806 C CA . GLU A 1 107 ? 16.185 -9.363 -4.577 1.00 92.50 107 GLU A CA 1
ATOM 807 C C . GLU A 1 107 ? 17.183 -8.211 -4.708 1.00 92.50 107 GLU A C 1
ATOM 809 O O . GLU A 1 107 ? 18.319 -8.300 -4.244 1.00 92.50 107 GLU A O 1
ATOM 814 N N . GLY A 1 108 ? 16.761 -7.093 -5.305 1.00 88.81 108 GLY A N 1
ATOM 815 C CA . GLY A 1 108 ? 17.632 -5.947 -5.553 1.00 88.81 108 GLY A CA 1
ATOM 816 C C . GLY A 1 108 ? 17.878 -5.094 -4.312 1.00 88.81 108 GLY A C 1
ATOM 817 O O . GLY A 1 108 ? 19.036 -4.866 -3.956 1.00 88.81 108 GLY A O 1
ATOM 818 N N . MET A 1 109 ? 16.810 -4.626 -3.659 1.00 87.88 109 MET A N 1
ATOM 819 C CA . MET A 1 109 ? 16.885 -3.702 -2.517 1.00 87.88 109 MET A CA 1
ATOM 820 C C . MET A 1 109 ? 17.067 -4.440 -1.189 1.00 87.88 109 MET A C 1
ATOM 822 O O . MET A 1 109 ? 17.935 -4.066 -0.407 1.00 87.88 109 MET A O 1
ATOM 826 N N . TRP A 1 110 ? 16.278 -5.489 -0.941 1.00 89.81 110 TRP A N 1
ATOM 827 C CA . TRP A 1 110 ? 16.326 -6.239 0.321 1.00 89.81 110 TRP A CA 1
ATOM 828 C C . TRP A 1 110 ? 17.361 -7.371 0.328 1.00 89.81 110 TRP A C 1
ATOM 830 O O . TRP A 1 110 ? 17.661 -7.896 1.395 1.00 89.81 110 TRP A O 1
ATOM 840 N N . LYS A 1 111 ? 17.936 -7.723 -0.833 1.00 92.00 111 LYS A N 1
ATOM 841 C CA . LYS A 1 111 ? 18.916 -8.817 -0.986 1.00 92.00 111 LYS A CA 1
ATOM 842 C C . LYS A 1 111 ? 18.390 -10.166 -0.478 1.00 92.00 111 LYS A C 1
ATOM 844 O O . LYS A 1 111 ? 19.130 -10.959 0.096 1.00 92.00 111 LYS A O 1
ATOM 849 N N . MET A 1 112 ? 17.100 -10.425 -0.692 1.00 93.94 112 MET A N 1
ATOM 850 C CA . MET A 1 112 ? 16.413 -11.642 -0.254 1.00 93.94 112 MET A CA 1
ATOM 851 C C . MET A 1 112 ? 15.962 -12.498 -1.434 1.00 93.94 112 MET A C 1
ATOM 853 O O . MET A 1 112 ? 15.737 -11.995 -2.527 1.00 93.94 112 MET A O 1
ATOM 857 N N . VAL A 1 113 ? 15.755 -13.793 -1.192 1.00 93.88 113 VAL A N 1
ATOM 858 C CA . VAL A 1 113 ? 15.286 -14.737 -2.217 1.00 93.88 113 VAL A CA 1
ATOM 859 C C . VAL A 1 113 ? 13.779 -14.585 -2.453 1.00 93.88 113 VAL A C 1
ATOM 861 O O . VAL A 1 113 ? 12.972 -14.815 -1.544 1.00 93.88 113 VAL A O 1
ATOM 864 N N . PHE A 1 114 ? 13.379 -14.276 -3.691 1.00 94.75 114 PHE A N 1
ATOM 865 C CA . PHE A 1 114 ? 11.974 -14.148 -4.085 1.00 94.75 114 PHE A CA 1
ATOM 866 C C . PHE A 1 114 ? 11.355 -15.501 -4.482 1.00 94.75 114 PHE A C 1
ATOM 868 O O . PHE A 1 114 ? 11.024 -15.764 -5.635 1.00 94.75 114 PHE A O 1
ATOM 875 N N . HIS A 1 115 ? 11.179 -16.393 -3.505 1.00 94.88 115 HIS A N 1
ATOM 876 C CA . HIS A 1 115 ? 10.645 -17.741 -3.735 1.00 94.88 115 HIS A CA 1
ATOM 877 C C . HIS A 1 115 ? 9.203 -17.903 -3.228 1.00 94.88 115 HIS A C 1
ATOM 879 O O . HIS A 1 115 ? 8.879 -17.545 -2.093 1.00 94.88 115 HIS A O 1
ATOM 885 N N . ARG A 1 116 ? 8.336 -18.482 -4.077 1.00 94.94 116 ARG A N 1
ATOM 886 C CA . ARG A 1 116 ? 6.910 -18.783 -3.805 1.00 94.94 116 ARG A CA 1
ATOM 887 C C . ARG A 1 116 ? 6.163 -17.628 -3.107 1.00 94.94 116 ARG A C 1
ATOM 889 O O . ARG A 1 116 ? 5.525 -17.844 -2.071 1.00 94.94 116 ARG A O 1
ATOM 896 N N . PRO A 1 117 ? 6.190 -16.409 -3.673 1.00 94.75 117 PRO A N 1
ATOM 897 C CA . PRO A 1 117 ? 5.711 -15.194 -3.010 1.00 94.75 117 PRO A CA 1
ATOM 898 C C . PRO A 1 117 ? 4.243 -15.267 -2.573 1.00 94.75 117 PRO A C 1
ATOM 900 O O . PRO A 1 117 ? 3.907 -14.885 -1.455 1.00 94.75 117 PRO A O 1
ATOM 903 N N . VAL A 1 118 ? 3.369 -15.831 -3.409 1.00 95.62 118 VAL A N 1
ATOM 904 C CA . VAL A 1 118 ? 1.938 -15.965 -3.097 1.00 95.62 118 VAL A CA 1
ATOM 905 C C . VAL A 1 118 ? 1.699 -16.976 -1.972 1.00 95.62 118 VAL A C 1
ATOM 907 O O . VAL A 1 118 ? 0.936 -16.704 -1.049 1.00 95.62 118 VAL A O 1
ATOM 910 N N . SER A 1 119 ? 2.386 -18.126 -1.989 1.00 96.88 119 SER A N 1
ATOM 911 C CA . SER A 1 119 ? 2.304 -19.095 -0.886 1.00 96.88 119 SER A CA 1
ATOM 912 C C . SER A 1 119 ? 2.823 -18.498 0.421 1.00 96.88 119 SER A C 1
ATOM 914 O O . SER A 1 119 ? 2.238 -18.737 1.478 1.00 96.88 119 SER A O 1
ATOM 916 N N . ARG A 1 120 ? 3.891 -17.691 0.351 1.00 97.12 120 ARG A N 1
ATOM 917 C CA . ARG A 1 120 ? 4.419 -16.962 1.504 1.00 97.12 120 ARG A CA 1
ATOM 918 C C . ARG A 1 120 ? 3.379 -15.996 2.060 1.00 97.12 120 ARG A C 1
ATOM 920 O O . ARG A 1 120 ? 3.141 -16.052 3.256 1.00 97.12 120 ARG A O 1
ATOM 927 N N . LEU A 1 121 ? 2.721 -15.195 1.220 1.00 97.62 121 LEU A N 1
ATOM 928 C CA . LEU A 1 121 ? 1.672 -14.248 1.623 1.00 97.62 121 LEU A CA 1
ATOM 929 C C . LEU A 1 121 ? 0.498 -14.932 2.351 1.00 97.62 121 LEU A C 1
ATOM 931 O O . LEU A 1 121 ? 0.097 -14.491 3.430 1.00 97.62 121 LEU A O 1
ATOM 935 N N . VAL A 1 122 ? 0.012 -16.059 1.813 1.00 98.00 122 VAL A N 1
ATOM 936 C CA . VAL A 1 122 ? -1.029 -16.891 2.451 1.00 98.00 122 VAL A CA 1
ATOM 937 C C . VAL A 1 122 ? -0.563 -17.386 3.825 1.00 98.00 122 VAL A C 1
ATOM 939 O O . VAL A 1 122 ? -1.250 -17.192 4.826 1.00 98.00 122 VAL A O 1
ATOM 942 N N . SER A 1 123 ? 0.618 -18.012 3.888 1.00 97.81 123 SER A N 1
ATOM 943 C CA . SER A 1 123 ? 1.194 -18.531 5.137 1.00 97.81 123 SER A CA 1
ATOM 944 C C . SER A 1 123 ? 1.421 -17.425 6.169 1.00 97.81 123 SER A C 1
ATOM 946 O O . SER A 1 123 ? 1.182 -17.637 7.355 1.00 97.81 123 SER A O 1
ATOM 948 N N . TYR A 1 124 ? 1.868 -16.250 5.728 1.00 97.88 124 TYR A N 1
ATOM 949 C CA . TYR A 1 124 ? 2.099 -15.094 6.585 1.00 97.88 124 TYR A CA 1
ATOM 950 C C . TYR A 1 124 ? 0.800 -14.653 7.252 1.00 97.88 124 TYR A C 1
ATOM 952 O O . TYR A 1 124 ? 0.734 -14.574 8.473 1.00 97.88 124 TYR A O 1
ATOM 960 N N . THR A 1 125 ? -0.249 -14.464 6.453 1.00 98.25 125 THR A N 1
ATOM 961 C CA . THR A 1 125 ? -1.572 -14.042 6.930 1.00 98.25 125 THR A CA 1
ATOM 962 C C . THR A 1 125 ? -2.151 -15.041 7.927 1.00 98.25 125 THR A C 1
ATOM 964 O O . THR A 1 125 ? -2.557 -14.658 9.021 1.00 98.25 125 THR A O 1
ATOM 967 N N . ARG A 1 126 ? -2.100 -16.341 7.601 1.00 98.12 126 ARG A N 1
ATOM 968 C CA . ARG A 1 126 ? -2.538 -17.410 8.513 1.00 98.12 126 ARG A CA 1
ATOM 969 C C . ARG A 1 126 ? -1.764 -17.401 9.824 1.00 98.12 126 ARG A C 1
ATOM 971 O O . ARG A 1 126 ? -2.367 -17.558 10.876 1.00 98.12 126 ARG A O 1
ATOM 978 N N . SER A 1 127 ? -0.450 -17.186 9.766 1.00 98.25 127 SER A N 1
ATOM 979 C CA . SER A 1 127 ? 0.377 -17.086 10.966 1.00 98.25 127 SER A CA 1
ATOM 980 C C . SER A 1 127 ? -0.034 -15.899 11.830 1.00 98.25 127 SER A C 1
ATOM 982 O O . SER A 1 127 ? -0.192 -16.073 13.030 1.00 98.25 127 SER A O 1
ATOM 984 N N . LEU A 1 128 ? -0.241 -14.712 11.252 1.00 98.44 128 LEU A N 1
ATOM 985 C CA . LEU A 1 128 ? -0.658 -13.537 12.025 1.00 98.44 128 LEU A CA 1
ATOM 986 C C . LEU A 1 128 ? -2.002 -13.770 12.728 1.00 98.44 128 LEU A C 1
ATOM 988 O O . LEU A 1 128 ? -2.136 -13.472 13.913 1.00 98.44 128 LEU A O 1
ATOM 992 N N . ARG A 1 129 ? -2.967 -14.366 12.017 1.00 98.19 129 ARG A N 1
ATOM 993 C CA . ARG A 1 129 ? -4.277 -14.729 12.574 1.00 98.19 129 ARG A CA 1
ATOM 994 C C . ARG A 1 129 ? -4.168 -15.777 13.683 1.00 98.19 129 ARG A C 1
ATOM 996 O O . ARG A 1 129 ? -4.708 -15.568 14.762 1.00 98.19 129 ARG A O 1
ATOM 1003 N N . ALA A 1 130 ? -3.421 -16.859 13.456 1.00 98.19 130 ALA A N 1
ATOM 1004 C CA . ALA A 1 130 ? -3.231 -17.928 14.441 1.00 98.19 130 ALA A CA 1
ATOM 1005 C C . ALA A 1 130 ? -2.543 -17.450 15.733 1.00 98.19 130 ALA A C 1
ATOM 1007 O O . ALA A 1 130 ? -2.754 -18.040 16.786 1.00 98.19 130 ALA A O 1
ATOM 1008 N N . HIS A 1 131 ? -1.755 -16.373 15.660 1.00 98.25 131 HIS A N 1
ATOM 1009 C CA . HIS A 1 131 ? -1.060 -15.785 16.808 1.00 98.25 131 HIS A CA 1
ATOM 1010 C C . HIS A 1 131 ? -1.740 -14.504 17.328 1.00 98.25 131 HIS A C 1
ATOM 1012 O O . HIS A 1 131 ? -1.106 -13.682 17.987 1.00 98.25 131 HIS A O 1
ATOM 1018 N N . GLY A 1 132 ? -3.038 -14.333 17.054 1.00 96.69 132 GLY A N 1
ATOM 1019 C CA . GLY A 1 132 ? -3.886 -13.383 17.776 1.00 96.69 132 GLY A CA 1
ATOM 1020 C C . GLY A 1 132 ? -3.954 -11.965 17.209 1.00 96.69 132 GLY A C 1
ATOM 1021 O O . GLY A 1 132 ? -4.479 -11.080 17.885 1.00 96.69 132 GLY A O 1
ATOM 1022 N N . TYR A 1 133 ? -3.474 -11.706 15.988 1.00 98.50 133 TYR A N 1
ATOM 1023 C CA . TYR A 1 133 ? -3.787 -10.430 15.339 1.00 98.50 133 TYR A CA 1
ATOM 1024 C C . TYR A 1 133 ? -5.258 -10.399 14.905 1.00 98.50 133 TYR A C 1
ATOM 1026 O O . TYR A 1 133 ? -5.666 -11.151 14.016 1.00 98.50 133 TYR A O 1
ATOM 1034 N N . ALA A 1 134 ? -6.045 -9.523 15.533 1.00 97.38 134 ALA A N 1
ATOM 1035 C CA . ALA A 1 134 ? -7.483 -9.385 15.294 1.00 97.38 134 ALA A CA 1
ATOM 1036 C C . ALA A 1 134 ? -7.838 -8.322 14.238 1.00 97.38 134 ALA A C 1
ATOM 1038 O O . ALA A 1 134 ? -8.846 -8.480 13.558 1.00 97.38 134 ALA A O 1
ATOM 1039 N N . GLY A 1 135 ? -6.984 -7.318 14.021 1.00 98.00 135 GLY A N 1
ATOM 1040 C CA . GLY A 1 135 ? -7.295 -6.198 13.129 1.00 98.00 135 GLY A CA 1
ATOM 1041 C C . GLY A 1 135 ? -7.355 -6.550 11.630 1.00 98.00 135 GLY A C 1
ATOM 1042 O O . GLY A 1 135 ? -7.002 -7.665 11.235 1.00 98.00 135 GLY A O 1
ATOM 1043 N N . PRO A 1 136 ? -7.772 -5.605 10.770 1.00 98.38 136 PRO A N 1
ATOM 1044 C CA . PRO A 1 136 ? -7.896 -5.813 9.328 1.00 98.38 136 PRO A CA 1
ATOM 1045 C C . PRO A 1 136 ? -6.549 -6.068 8.632 1.00 98.38 136 PRO A C 1
ATOM 1047 O O . PRO A 1 136 ? -5.618 -5.267 8.745 1.00 98.38 136 PRO A O 1
ATOM 1050 N N . ILE A 1 137 ? -6.461 -7.143 7.844 1.00 98.69 137 ILE A N 1
ATOM 1051 C CA . ILE A 1 137 ? -5.331 -7.456 6.960 1.00 98.69 137 ILE A CA 1
ATOM 1052 C C . ILE A 1 137 ? -5.774 -7.289 5.511 1.00 98.69 137 ILE A C 1
ATOM 1054 O O . ILE A 1 137 ? -6.625 -8.035 5.027 1.00 98.69 137 ILE A O 1
ATOM 1058 N N . TYR A 1 138 ? -5.179 -6.341 4.788 1.00 98.56 138 TYR A N 1
ATOM 1059 C CA . TYR A 1 138 ? -5.479 -6.129 3.367 1.00 98.56 138 TYR A CA 1
ATOM 1060 C C . TYR A 1 138 ? -4.329 -6.626 2.498 1.00 98.56 138 TYR A C 1
ATOM 1062 O O . TYR A 1 138 ? -3.161 -6.506 2.865 1.00 98.56 138 TYR A O 1
ATOM 1070 N N . TRP A 1 139 ? -4.638 -7.178 1.327 1.00 98.44 139 TRP A N 1
ATOM 1071 C CA . TRP A 1 139 ? -3.620 -7.665 0.395 1.00 98.44 139 TRP A CA 1
ATOM 1072 C C . TRP A 1 139 ? -3.440 -6.737 -0.799 1.00 98.44 139 TRP A C 1
ATOM 1074 O O . TRP A 1 139 ? -4.408 -6.344 -1.449 1.00 98.44 139 TRP A O 1
ATOM 1084 N N . ALA A 1 140 ? -2.190 -6.461 -1.169 1.00 96.19 140 ALA A N 1
ATOM 1085 C CA . ALA A 1 140 ? -1.897 -5.918 -2.488 1.00 96.19 140 ALA A CA 1
ATOM 1086 C C . ALA A 1 140 ? -2.189 -6.966 -3.571 1.00 96.19 140 ALA A C 1
ATOM 1088 O O . ALA A 1 140 ? -1.550 -8.020 -3.616 1.00 96.19 140 ALA A O 1
ATOM 1089 N N . ALA A 1 141 ? -3.137 -6.669 -4.462 1.00 91.00 141 ALA A N 1
ATOM 1090 C CA . ALA A 1 141 ? -3.651 -7.629 -5.439 1.00 91.00 141 ALA A CA 1
ATOM 1091 C C . ALA A 1 141 ? -3.571 -7.092 -6.878 1.00 91.00 141 ALA A C 1
ATOM 1093 O O . ALA A 1 141 ? -4.540 -6.575 -7.434 1.00 91.00 141 ALA A O 1
ATOM 1094 N N . VAL A 1 142 ? -2.404 -7.233 -7.516 1.00 80.44 142 VAL A N 1
ATOM 1095 C CA . VAL A 1 142 ? -2.169 -6.744 -8.893 1.00 80.44 142 VAL A CA 1
ATOM 1096 C C . VAL A 1 142 ? -2.714 -7.687 -9.975 1.00 80.44 142 VAL A C 1
ATOM 1098 O O . VAL A 1 142 ? -3.186 -7.211 -11.004 1.00 80.44 142 VAL A O 1
ATOM 1101 N N . GLY A 1 143 ? -2.747 -9.000 -9.741 1.00 83.00 143 GLY A N 1
ATOM 1102 C CA . GLY A 1 143 ? -3.280 -9.991 -10.691 1.00 83.00 143 GLY A CA 1
ATOM 1103 C C . GLY A 1 143 ? -4.585 -10.643 -10.226 1.00 83.00 143 GLY A C 1
ATOM 1104 O O . GLY A 1 143 ? -4.901 -10.615 -9.038 1.00 83.00 143 GLY A O 1
ATOM 1105 N N . GLU A 1 144 ? -5.316 -11.267 -11.154 1.00 86.94 144 GLU A N 1
ATOM 1106 C CA . GLU A 1 144 ? -6.605 -11.939 -10.885 1.00 86.94 144 GLU A CA 1
ATOM 1107 C C . GLU A 1 144 ? -6.457 -13.073 -9.873 1.00 86.94 144 GLU A C 1
ATOM 1109 O O . GLU A 1 144 ? -7.137 -13.098 -8.855 1.00 86.94 144 GLU A O 1
ATOM 1114 N N . ARG A 1 145 ? -5.454 -13.934 -10.064 1.00 89.81 145 ARG A N 1
ATOM 1115 C CA . ARG A 1 145 ? -5.170 -15.036 -9.137 1.00 89.81 145 ARG A CA 1
ATOM 1116 C C . ARG A 1 145 ? -4.904 -14.565 -7.704 1.00 89.81 145 ARG A C 1
ATOM 1118 O O . ARG A 1 145 ? -5.251 -15.256 -6.751 1.00 89.81 145 ARG A O 1
ATOM 1125 N N . VAL A 1 146 ? -4.238 -13.420 -7.538 1.00 93.31 146 VAL A N 1
ATOM 1126 C CA . VAL A 1 146 ? -3.959 -12.865 -6.203 1.00 93.31 146 VAL A CA 1
ATOM 1127 C C . VAL A 1 146 ? -5.227 -12.260 -5.607 1.00 93.31 146 VAL A C 1
ATOM 1129 O O . VAL A 1 146 ? -5.440 -12.410 -4.409 1.00 93.31 146 VAL A O 1
ATOM 1132 N N . LEU A 1 147 ? -6.083 -11.642 -6.427 1.00 95.38 147 LEU A N 1
ATOM 1133 C CA . LEU A 1 147 ? -7.391 -11.154 -5.994 1.00 95.38 147 LEU A CA 1
ATOM 1134 C C . LEU A 1 147 ? -8.280 -12.297 -5.487 1.00 95.38 147 LEU A C 1
ATOM 1136 O O . LEU A 1 147 ? -8.804 -12.198 -4.382 1.00 95.38 147 LEU A O 1
ATOM 1140 N N . ASP A 1 148 ? -8.379 -13.403 -6.226 1.00 95.75 148 ASP A N 1
ATOM 1141 C CA . ASP A 1 148 ? -9.188 -14.562 -5.820 1.00 95.75 148 ASP A CA 1
ATOM 1142 C C . ASP A 1 148 ? -8.720 -15.160 -4.488 1.00 95.75 148 ASP A C 1
ATOM 1144 O O . ASP A 1 148 ? -9.513 -15.657 -3.687 1.00 95.75 148 ASP A O 1
ATOM 1148 N N . LEU A 1 149 ? -7.409 -15.123 -4.235 1.00 97.19 149 LEU A N 1
ATOM 1149 C CA . LEU A 1 149 ? -6.845 -15.549 -2.959 1.00 97.19 149 LEU A CA 1
ATOM 1150 C C . LEU A 1 149 ? -7.075 -14.517 -1.856 1.00 97.19 149 LEU A C 1
ATOM 1152 O O . LEU A 1 149 ? -7.366 -14.925 -0.734 1.00 97.19 149 LEU A O 1
ATOM 1156 N N . ALA A 1 150 ? -6.975 -13.220 -2.151 1.00 98.06 150 ALA A N 1
ATOM 1157 C CA . ALA A 1 150 ? -7.258 -12.158 -1.190 1.00 98.06 150 ALA A CA 1
ATOM 1158 C C . ALA A 1 150 ? -8.709 -12.235 -0.699 1.00 98.06 150 ALA A C 1
ATOM 1160 O O . ALA A 1 150 ? -8.928 -12.235 0.505 1.00 98.06 150 ALA A O 1
ATOM 1161 N N . ILE A 1 151 ? -9.671 -12.438 -1.605 1.00 97.75 151 ILE A N 1
ATOM 1162 C CA . ILE A 1 151 ? -11.094 -12.642 -1.278 1.00 97.75 151 ILE A CA 1
ATOM 1163 C C . ILE A 1 151 ? -11.295 -13.758 -0.235 1.00 97.75 151 ILE A C 1
ATOM 1165 O O . ILE A 1 151 ? -12.175 -13.666 0.613 1.00 97.75 151 ILE A O 1
ATOM 1169 N N . LYS A 1 152 ? -10.462 -14.805 -0.272 1.00 96.38 152 LYS A N 1
ATOM 1170 C CA . LYS A 1 152 ? -10.571 -15.976 0.614 1.00 96.38 152 LYS A CA 1
ATOM 1171 C C . LYS A 1 152 ? -9.739 -15.890 1.894 1.00 96.38 152 LYS A C 1
ATOM 1173 O O . LYS A 1 152 ? -9.956 -16.693 2.794 1.00 96.38 152 LYS A O 1
ATOM 1178 N N . ASN A 1 153 ? -8.714 -15.038 1.941 1.00 97.31 153 ASN A N 1
ATOM 1179 C CA . ASN A 1 153 ? -7.699 -15.073 3.005 1.00 97.31 153 ASN A CA 1
ATOM 1180 C C . ASN A 1 153 ? -7.470 -13.720 3.695 1.00 97.31 153 ASN A C 1
ATOM 1182 O O . ASN A 1 153 ? -6.725 -13.687 4.671 1.00 97.31 153 ASN A O 1
ATOM 1186 N N . ALA A 1 154 ? -8.045 -12.629 3.192 1.00 98.12 154 ALA A N 1
ATOM 1187 C CA . ALA A 1 154 ? -7.840 -11.269 3.677 1.00 98.12 154 ALA A CA 1
ATOM 1188 C C . ALA A 1 154 ? -9.183 -10.570 3.931 1.00 98.12 154 ALA A C 1
ATOM 1190 O O . ALA A 1 154 ? -10.229 -11.038 3.489 1.00 98.12 154 ALA A O 1
ATOM 1191 N N . ASP A 1 155 ? -9.135 -9.422 4.599 1.00 98.31 155 ASP A N 1
ATOM 1192 C CA . ASP A 1 155 ? -10.314 -8.601 4.917 1.00 98.31 155 ASP A CA 1
ATOM 1193 C C . ASP A 1 155 ? -10.498 -7.452 3.918 1.00 98.31 155 ASP A C 1
ATOM 1195 O O . ASP A 1 155 ? -11.405 -6.630 4.038 1.00 98.31 155 ASP A O 1
ATOM 1199 N N . GLY A 1 156 ? -9.604 -7.354 2.937 1.00 98.06 156 GLY A N 1
ATOM 1200 C CA . GLY A 1 156 ? -9.667 -6.342 1.900 1.00 98.06 156 GLY A CA 1
ATOM 1201 C C . GLY A 1 156 ? -8.507 -6.408 0.921 1.00 98.06 156 GLY A C 1
ATOM 1202 O O . GLY A 1 156 ? -7.575 -7.211 1.045 1.00 98.06 156 GLY A O 1
ATOM 1203 N N . VAL A 1 157 ? -8.558 -5.525 -0.071 1.00 97.88 157 VAL A N 1
ATOM 1204 C CA . VAL A 1 157 ? -7.543 -5.396 -1.119 1.00 97.88 157 VAL A CA 1
ATOM 1205 C C . VAL A 1 157 ? -7.056 -3.970 -1.260 1.00 97.88 157 VAL A C 1
ATOM 1207 O O . VAL A 1 157 ? -7.809 -3.008 -1.117 1.00 97.88 157 VAL A O 1
ATOM 1210 N N . ILE A 1 158 ? -5.778 -3.855 -1.606 1.00 97.31 158 ILE A N 1
ATOM 1211 C CA . ILE A 1 158 ? -5.139 -2.612 -2.016 1.00 97.31 158 ILE A CA 1
ATOM 1212 C C . ILE A 1 158 ? -4.727 -2.773 -3.481 1.00 97.31 158 ILE A C 1
ATOM 1214 O O . ILE A 1 158 ? -3.894 -3.610 -3.839 1.00 97.31 158 ILE A O 1
ATOM 1218 N N . PHE A 1 159 ? -5.335 -1.979 -4.350 1.00 95.50 159 PHE A N 1
ATOM 1219 C CA . PHE A 1 159 ? -4.974 -1.879 -5.753 1.00 95.50 159 PHE A CA 1
ATOM 1220 C C . PHE A 1 159 ? -3.972 -0.753 -5.968 1.00 95.50 159 PHE A C 1
ATOM 1222 O O . PHE A 1 159 ? -4.053 0.293 -5.334 1.00 95.50 159 PHE A O 1
ATOM 1229 N N . PHE A 1 160 ? -3.049 -0.967 -6.899 1.00 93.19 160 PHE A N 1
ATOM 1230 C CA . PHE A 1 160 ? -2.116 0.047 -7.365 1.00 93.19 160 PHE A CA 1
ATOM 1231 C C . PHE A 1 160 ? -1.886 -0.146 -8.864 1.00 93.19 160 PHE A C 1
ATOM 1233 O O . PHE A 1 160 ? -1.719 -1.282 -9.312 1.00 93.19 160 PHE A O 1
ATOM 1240 N N . LEU A 1 161 ? -1.932 0.950 -9.631 1.00 90.19 161 LEU A N 1
ATOM 1241 C CA . LEU A 1 161 ? -1.773 0.962 -11.097 1.00 90.19 161 LEU A CA 1
ATOM 1242 C C . LEU A 1 161 ? -2.657 -0.058 -11.840 1.00 90.19 161 LEU A C 1
ATOM 1244 O O . LEU A 1 161 ? -2.249 -0.668 -12.827 1.00 90.19 161 LEU A O 1
ATOM 1248 N N . LYS A 1 162 ? -3.894 -0.249 -11.372 1.00 89.44 162 LYS A N 1
ATOM 1249 C CA . LYS A 1 162 ? -4.866 -1.098 -12.066 1.00 89.44 162 LYS A CA 1
ATOM 1250 C C . LYS A 1 162 ? -5.465 -0.366 -13.271 1.00 89.44 162 LYS A C 1
ATOM 1252 O O . LYS A 1 162 ? -5.962 0.749 -13.101 1.00 89.44 162 LYS A O 1
ATOM 1257 N N . PRO A 1 163 ? -5.520 -0.999 -14.458 1.00 90.06 163 PRO A N 1
ATOM 1258 C CA . PRO A 1 163 ? -6.286 -0.473 -15.579 1.00 90.06 163 PRO A CA 1
ATOM 1259 C C . PRO A 1 163 ? -7.750 -0.254 -15.198 1.00 90.06 163 PRO A C 1
ATOM 1261 O O . PRO A 1 163 ? -8.402 -1.155 -14.662 1.00 90.06 163 PRO A O 1
ATOM 1264 N N . ARG A 1 164 ? -8.296 0.919 -15.537 1.00 90.69 164 ARG A N 1
ATOM 1265 C CA . ARG A 1 164 ? -9.715 1.238 -15.308 1.00 90.69 164 ARG A CA 1
ATOM 1266 C C . ARG A 1 164 ? -10.647 0.212 -15.964 1.00 90.69 164 ARG A C 1
ATOM 1268 O O . ARG A 1 164 ? -11.663 -0.138 -15.371 1.00 90.69 164 ARG A O 1
ATOM 1275 N N . SER A 1 165 ? -10.285 -0.298 -17.142 1.00 91.75 165 SER A N 1
ATOM 1276 C CA . SER A 1 165 ? -11.034 -1.329 -17.876 1.00 91.75 165 SER A CA 1
ATOM 1277 C C . SER A 1 165 ? -11.194 -2.640 -17.097 1.00 91.75 165 SER A C 1
ATOM 1279 O O . SER A 1 165 ? -12.199 -3.324 -17.260 1.00 91.75 165 SER A O 1
ATOM 1281 N N . HIS A 1 166 ? -10.256 -2.981 -16.208 1.00 90.31 166 HIS A N 1
ATOM 1282 C CA . HIS A 1 166 ? -10.313 -4.218 -15.420 1.00 90.31 166 HIS A CA 1
ATOM 1283 C C . HIS A 1 166 ? -11.129 -4.066 -14.126 1.00 90.31 166 HIS A C 1
ATOM 1285 O O . HIS A 1 166 ? -11.553 -5.059 -13.532 1.00 90.31 166 HIS A O 1
ATOM 1291 N N . MET A 1 167 ? -11.364 -2.832 -13.667 1.00 91.31 167 MET A N 1
ATOM 1292 C CA . MET A 1 167 ? -12.025 -2.568 -12.385 1.00 91.31 167 MET A CA 1
ATOM 1293 C C . MET A 1 167 ? -13.445 -3.141 -12.280 1.00 91.31 167 MET A C 1
ATOM 1295 O O . MET A 1 167 ? -13.725 -3.751 -11.248 1.00 91.31 167 MET A O 1
ATOM 1299 N N . PRO A 1 168 ? -14.330 -3.043 -13.296 1.00 92.69 168 PRO A N 1
ATOM 1300 C CA . PRO A 1 168 ? -15.667 -3.635 -13.214 1.00 92.69 168 PRO A CA 1
ATOM 1301 C C . PRO A 1 168 ? -15.639 -5.140 -12.928 1.00 92.69 168 PRO A C 1
ATOM 1303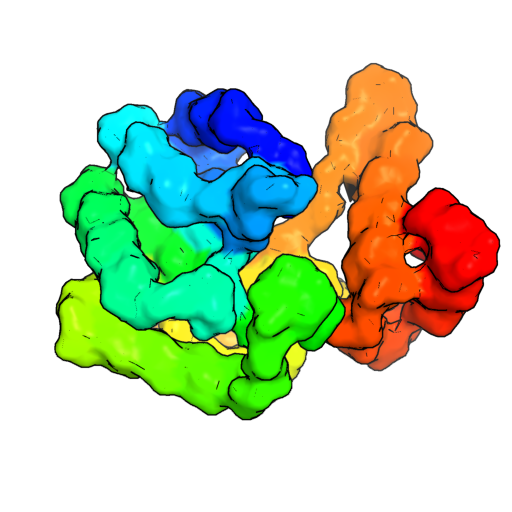 O O . PRO A 1 168 ? -16.419 -5.626 -12.110 1.00 92.69 168 PRO A O 1
ATOM 1306 N N . ARG A 1 169 ? -14.704 -5.868 -13.552 1.00 91.69 169 ARG A N 1
ATOM 1307 C CA . ARG A 1 169 ? -14.520 -7.307 -13.332 1.00 91.69 169 ARG A CA 1
ATOM 1308 C C . ARG A 1 169 ? -14.025 -7.601 -11.915 1.00 91.69 169 ARG A C 1
ATOM 1310 O O . ARG A 1 169 ? -14.596 -8.460 -11.253 1.00 91.69 169 ARG A O 1
ATOM 1317 N N . HIS A 1 170 ? -13.009 -6.883 -11.431 1.00 92.88 170 HIS A N 1
ATOM 1318 C CA . HIS A 1 170 ? -12.500 -7.079 -10.067 1.00 92.88 170 HIS A CA 1
ATOM 1319 C C . HIS A 1 170 ? -13.558 -6.760 -9.002 1.00 92.88 170 HIS A C 1
ATOM 1321 O O . HIS A 1 170 ? -13.718 -7.517 -8.051 1.00 92.88 170 HIS A O 1
ATOM 1327 N N . VAL A 1 171 ? -14.305 -5.664 -9.168 1.00 93.19 171 VAL A N 1
ATOM 1328 C CA . VAL A 1 171 ? -15.376 -5.278 -8.238 1.00 93.19 171 VAL A CA 1
ATOM 1329 C C . VAL A 1 171 ? -16.494 -6.317 -8.233 1.00 93.19 171 VAL A C 1
ATOM 1331 O O . VAL A 1 171 ? -17.008 -6.638 -7.166 1.00 93.19 171 VAL A O 1
ATOM 1334 N N . ARG A 1 172 ? -16.853 -6.869 -9.399 1.00 94.62 172 ARG A N 1
ATOM 1335 C CA . ARG A 1 172 ? -17.817 -7.971 -9.494 1.00 94.62 172 ARG A CA 1
ATOM 1336 C C . ARG A 1 172 ? -17.337 -9.198 -8.715 1.00 94.62 172 ARG A C 1
ATOM 1338 O O . ARG A 1 172 ? -18.067 -9.661 -7.849 1.00 94.62 172 ARG A O 1
ATOM 1345 N N . ALA A 1 173 ? -16.105 -9.648 -8.952 1.00 95.12 173 ALA A N 1
ATOM 1346 C CA . ALA A 1 173 ? -15.537 -10.801 -8.252 1.00 95.12 173 ALA A CA 1
ATOM 1347 C C . ALA A 1 173 ? -15.533 -10.615 -6.724 1.00 95.12 173 ALA A C 1
ATOM 1349 O O . ALA A 1 173 ? -15.886 -11.531 -5.987 1.00 95.12 173 ALA A O 1
ATOM 1350 N N . ILE A 1 174 ? -15.195 -9.413 -6.241 1.00 96.25 174 ILE A N 1
ATOM 1351 C CA . ILE A 1 174 ? -15.245 -9.089 -4.807 1.00 96.25 174 ILE A CA 1
ATOM 1352 C C . ILE A 1 174 ? -16.682 -9.152 -4.283 1.00 96.25 174 ILE A C 1
ATOM 1354 O O . ILE A 1 174 ? -16.922 -9.779 -3.260 1.00 96.25 174 ILE A O 1
ATOM 1358 N N . ARG A 1 175 ? -17.647 -8.544 -4.984 1.00 94.50 175 ARG A N 1
ATOM 1359 C CA . ARG A 1 175 ? -19.061 -8.562 -4.571 1.00 94.50 175 ARG A CA 1
ATOM 1360 C C . ARG A 1 175 ? -19.651 -9.968 -4.508 1.00 94.50 175 ARG A C 1
ATOM 1362 O O . ARG A 1 175 ? -20.526 -10.208 -3.689 1.00 94.50 175 ARG A O 1
ATOM 1369 N N . GLU A 1 176 ? -19.210 -10.856 -5.392 1.00 95.69 176 GLU A N 1
ATOM 1370 C CA . GLU A 1 176 ? -19.713 -12.229 -5.483 1.00 95.69 176 GLU A CA 1
ATOM 1371 C C . GLU A 1 176 ? -19.022 -13.177 -4.488 1.00 95.69 176 GLU A C 1
ATOM 1373 O O . GLU A 1 176 ? -19.639 -14.141 -4.044 1.00 95.69 176 GLU A O 1
ATOM 1378 N N . GLY A 1 177 ? -17.752 -12.926 -4.147 1.00 95.69 177 GLY A N 1
ATOM 1379 C CA . GLY A 1 177 ? -1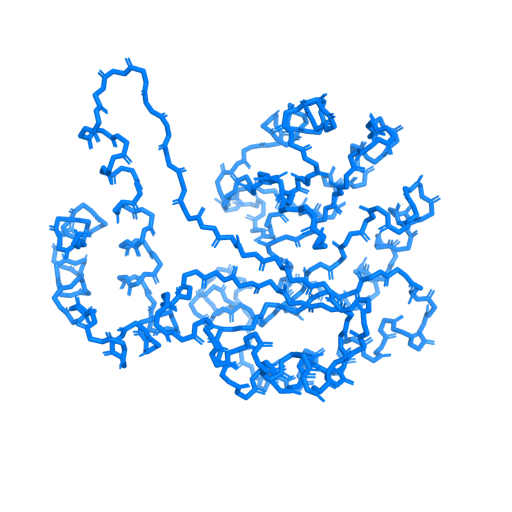6.935 -13.869 -3.377 1.00 95.69 177 GLY A CA 1
ATOM 1380 C C . GLY A 1 177 ? -16.519 -13.429 -1.973 1.00 95.69 177 GLY A C 1
ATOM 1381 O O . GLY A 1 177 ? -16.091 -14.282 -1.197 1.00 95.69 177 GLY A O 1
ATOM 1382 N N . ALA A 1 178 ? -16.580 -12.136 -1.648 1.00 96.81 178 ALA A N 1
ATOM 1383 C CA . ALA A 1 178 ? -16.075 -11.595 -0.386 1.00 96.81 178 ALA A CA 1
ATOM 1384 C C . ALA A 1 178 ? -17.194 -11.273 0.615 1.00 96.81 178 ALA A C 1
ATOM 1386 O O . ALA A 1 178 ? -18.374 -11.211 0.268 1.00 96.81 178 ALA A O 1
ATOM 1387 N N . SER A 1 179 ? -16.818 -11.043 1.876 1.00 94.88 179 SER A N 1
ATOM 1388 C CA . SER A 1 179 ? -17.761 -10.577 2.895 1.00 94.88 179 SER A CA 1
ATOM 1389 C C . SER A 1 179 ? -18.258 -9.150 2.595 1.00 94.88 179 SER A C 1
ATOM 1391 O O . SER A 1 179 ? -17.557 -8.375 1.938 1.00 94.88 179 SER A O 1
ATOM 1393 N N . PRO A 1 180 ? -19.432 -8.741 3.115 1.00 92.44 180 PRO A N 1
ATOM 1394 C CA . PRO A 1 180 ? -19.925 -7.368 2.962 1.00 92.44 180 PRO A CA 1
ATOM 1395 C C . PRO A 1 180 ? -19.001 -6.291 3.552 1.00 92.44 180 PRO A C 1
ATOM 1397 O O . PRO A 1 180 ? -19.059 -5.137 3.132 1.00 92.44 180 PRO A O 1
ATOM 1400 N N . GLU A 1 181 ? -18.153 -6.661 4.516 1.00 93.69 181 GLU A N 1
ATOM 1401 C CA . GLU A 1 181 ? -17.181 -5.764 5.154 1.00 93.69 181 GLU A CA 1
ATOM 1402 C C . GLU A 1 181 ? -15.841 -5.686 4.407 1.00 93.69 181 GLU A C 1
ATOM 1404 O O . GLU A 1 181 ? -14.962 -4.915 4.799 1.00 93.69 181 GLU A O 1
ATOM 1409 N N . PHE A 1 182 ? -15.673 -6.459 3.328 1.00 97.00 182 PHE A N 1
ATOM 1410 C CA . PHE A 1 182 ? -14.419 -6.530 2.591 1.00 97.00 182 PHE A CA 1
ATOM 1411 C C . PHE A 1 182 ? -14.024 -5.167 2.019 1.00 97.00 182 PHE A C 1
ATOM 1413 O O . PHE A 1 182 ? -14.715 -4.579 1.181 1.00 97.00 182 PHE A O 1
ATOM 1420 N N . GLY A 1 183 ? -12.877 -4.659 2.462 1.00 95.62 183 GLY A N 1
ATOM 1421 C CA . GLY A 1 183 ? -12.418 -3.335 2.078 1.00 95.62 183 GLY A CA 1
ATOM 1422 C C . GLY A 1 183 ? -11.783 -3.289 0.697 1.00 95.62 183 GLY A C 1
ATOM 1423 O O . GLY A 1 183 ? -11.077 -4.202 0.270 1.00 95.62 183 GLY A O 1
ATOM 1424 N N . ILE A 1 184 ? -11.976 -2.167 0.011 1.00 95.50 184 ILE A N 1
ATOM 1425 C CA . ILE A 1 184 ? -11.330 -1.888 -1.270 1.00 95.50 184 ILE A CA 1
ATOM 1426 C C . ILE A 1 184 ? -10.628 -0.540 -1.163 1.00 95.50 184 ILE A C 1
ATOM 1428 O O . ILE A 1 184 ? -11.270 0.493 -0.990 1.00 95.50 184 ILE A O 1
ATOM 1432 N N . ILE A 1 185 ? -9.307 -0.554 -1.302 1.00 95.62 185 ILE A N 1
ATOM 1433 C CA . ILE A 1 185 ? -8.479 0.642 -1.446 1.00 95.62 185 ILE A CA 1
ATOM 1434 C C . ILE A 1 185 ? -7.884 0.626 -2.850 1.00 95.62 185 ILE A C 1
ATOM 1436 O O . ILE A 1 185 ? -7.366 -0.393 -3.300 1.00 95.62 185 ILE A O 1
ATOM 1440 N N . SER A 1 186 ? -7.927 1.760 -3.546 1.00 94.62 186 SER A N 1
ATOM 1441 C CA . SER A 1 186 ? -7.238 1.940 -4.824 1.00 94.62 186 SER A CA 1
ATOM 1442 C C . SER A 1 186 ? -6.288 3.121 -4.715 1.00 94.62 186 SER A C 1
ATOM 1444 O O . SER A 1 186 ? -6.723 4.267 -4.689 1.00 94.62 186 SER A O 1
ATOM 1446 N N . ILE A 1 187 ? -4.991 2.835 -4.660 1.00 94.56 187 ILE A N 1
ATOM 1447 C CA . ILE A 1 187 ? -3.934 3.841 -4.683 1.00 94.56 187 ILE A CA 1
ATOM 1448 C C . ILE A 1 187 ? -3.725 4.262 -6.138 1.00 94.56 187 ILE A C 1
ATOM 1450 O O . ILE A 1 187 ? -3.424 3.442 -7.013 1.00 94.56 187 ILE A O 1
ATOM 1454 N N . ILE A 1 188 ? -3.895 5.555 -6.391 1.00 92.50 188 ILE A N 1
ATOM 1455 C CA . ILE A 1 188 ? -3.754 6.176 -7.706 1.00 92.50 188 ILE A CA 1
ATOM 1456 C C . ILE A 1 188 ? -2.658 7.236 -7.576 1.00 92.50 188 ILE A C 1
ATOM 1458 O O . ILE A 1 188 ? -2.755 8.066 -6.672 1.00 92.50 188 ILE A O 1
ATOM 1462 N N . PRO A 1 189 ? -1.617 7.236 -8.430 1.00 92.50 189 PRO A N 1
ATOM 1463 C CA . PRO A 1 189 ? -0.651 8.326 -8.447 1.00 92.50 189 PRO A CA 1
ATOM 1464 C C . PRO A 1 189 ? -1.349 9.652 -8.753 1.00 92.50 189 PRO A C 1
ATOM 1466 O O . PRO A 1 189 ? -2.006 9.791 -9.785 1.00 92.50 189 PRO A O 1
ATOM 1469 N N . VAL A 1 190 ? -1.195 10.622 -7.859 1.00 91.44 190 VAL A N 1
ATOM 1470 C CA . VAL A 1 190 ? -1.766 11.963 -7.983 1.00 91.44 190 VAL A CA 1
ATOM 1471 C C . VAL A 1 190 ? -0.654 12.972 -7.724 1.00 91.44 190 VAL A C 1
ATOM 1473 O O . VAL A 1 190 ? 0.102 12.826 -6.768 1.00 91.44 190 VAL A O 1
ATOM 1476 N N . SER A 1 191 ? -0.567 13.997 -8.567 1.00 90.69 191 SER A N 1
ATOM 1477 C CA . SER A 1 191 ? 0.223 15.200 -8.302 1.00 90.69 191 SER A CA 1
ATOM 1478 C C . SER A 1 191 ? -0.689 16.413 -8.432 1.00 90.69 191 SER A C 1
ATOM 1480 O O . SER A 1 191 ? -1.549 16.465 -9.315 1.00 90.69 191 SER A O 1
ATOM 1482 N N . MET A 1 192 ? -0.515 17.371 -7.528 1.00 86.75 192 MET A N 1
ATOM 1483 C CA . MET A 1 192 ? -1.195 18.660 -7.544 1.00 86.75 192 MET A CA 1
ATOM 1484 C C . MET A 1 192 ? -0.126 19.741 -7.634 1.00 86.75 192 MET A C 1
ATOM 1486 O O . MET A 1 192 ? 0.825 19.731 -6.856 1.00 86.75 192 MET A O 1
ATOM 1490 N N . SER A 1 193 ? -0.289 20.672 -8.569 1.00 86.94 193 SER A N 1
ATOM 1491 C CA . SER A 1 193 ? 0.620 21.802 -8.746 1.00 86.94 193 SER A CA 1
ATOM 1492 C C . SER A 1 193 ? -0.157 23.111 -8.691 1.00 86.94 193 SER A C 1
ATOM 1494 O O . SER A 1 193 ? -1.251 23.208 -9.247 1.00 86.94 193 SER A O 1
ATOM 1496 N N . SER A 1 194 ? 0.424 24.112 -8.030 1.00 82.56 194 SER A N 1
ATOM 1497 C CA . SER A 1 194 ? -0.046 25.498 -8.057 1.00 82.56 194 SER A CA 1
ATOM 1498 C C . SER A 1 194 ? 0.559 26.313 -9.207 1.00 82.56 194 SER A C 1
ATOM 1500 O O . SER A 1 194 ? 0.123 27.439 -9.424 1.00 82.56 194 SER A O 1
ATOM 1502 N N . SER A 1 195 ? 1.550 25.771 -9.934 1.00 83.12 195 SER A N 1
ATOM 1503 C CA . SER A 1 195 ? 2.205 26.435 -11.069 1.00 83.12 195 SER A CA 1
ATOM 1504 C C . SER A 1 195 ? 1.508 26.108 -12.388 1.00 83.12 195 SER A C 1
ATOM 1506 O O . SER A 1 195 ? 0.789 26.933 -12.946 1.00 83.12 195 SER A O 1
ATOM 1508 N N . THR A 1 196 ? 1.716 24.898 -12.909 1.00 86.00 196 THR A N 1
ATOM 1509 C CA . THR A 1 196 ? 1.196 24.477 -14.209 1.00 86.00 196 THR A CA 1
ATOM 1510 C C . THR A 1 196 ? 0.648 23.055 -14.160 1.00 86.00 196 THR A C 1
ATOM 1512 O O . THR A 1 196 ? 1.182 22.165 -13.493 1.00 86.00 196 THR A O 1
ATOM 1515 N N . ALA A 1 197 ? -0.402 22.807 -14.948 1.00 88.75 197 ALA A N 1
ATOM 1516 C CA . ALA A 1 197 ? -0.916 21.456 -15.162 1.00 88.75 197 ALA A CA 1
ATOM 1517 C C . ALA A 1 197 ? 0.114 20.541 -15.851 1.00 88.75 197 ALA A C 1
ATOM 1519 O O . ALA A 1 197 ? 0.021 19.319 -15.738 1.00 88.75 197 ALA A O 1
ATOM 1520 N N . HIS A 1 198 ? 1.083 21.119 -16.570 1.00 88.00 198 HIS A N 1
ATOM 1521 C CA . HIS A 1 198 ? 2.165 20.373 -17.204 1.00 88.00 198 HIS A CA 1
ATOM 1522 C C . HIS A 1 198 ? 3.055 19.691 -16.161 1.00 88.00 198 HIS A C 1
ATOM 1524 O O . HIS A 1 198 ? 3.278 18.485 -16.265 1.00 88.00 198 HIS A O 1
ATOM 1530 N N . ASP A 1 199 ? 3.482 20.427 -15.131 1.00 87.56 199 ASP A N 1
ATOM 1531 C CA . ASP A 1 199 ? 4.355 19.901 -14.074 1.00 87.56 199 ASP A CA 1
ATOM 1532 C C . ASP A 1 199 ? 3.669 18.760 -13.311 1.00 87.56 199 ASP A C 1
ATOM 1534 O O . ASP A 1 199 ? 4.219 17.665 -13.200 1.00 87.56 199 ASP A O 1
ATOM 1538 N N . ALA A 1 200 ? 2.406 18.959 -12.908 1.00 91.44 200 ALA A N 1
ATOM 1539 C CA . ALA A 1 200 ? 1.623 17.924 -12.228 1.00 91.44 200 ALA A CA 1
ATOM 1540 C C . ALA A 1 200 ? 1.467 16.652 -13.082 1.00 91.44 200 ALA A C 1
ATOM 1542 O O . ALA A 1 200 ? 1.612 15.530 -12.590 1.00 91.44 200 ALA A O 1
ATOM 1543 N N . ARG A 1 201 ? 1.202 16.801 -14.388 1.00 92.94 201 ARG A N 1
ATOM 1544 C CA . ARG A 1 201 ? 1.144 15.651 -15.304 1.00 92.94 201 ARG A CA 1
ATOM 1545 C C . ARG A 1 201 ? 2.497 14.960 -15.399 1.00 92.94 201 ARG A C 1
ATOM 1547 O O . ARG A 1 201 ? 2.538 13.733 -15.376 1.00 92.94 201 ARG A O 1
ATOM 1554 N N . MET A 1 202 ? 3.586 15.717 -15.501 1.00 92.75 202 MET A N 1
ATOM 1555 C CA . MET A 1 202 ? 4.923 15.146 -15.605 1.00 92.75 202 MET A CA 1
ATOM 1556 C C . MET A 1 202 ? 5.289 14.340 -14.356 1.00 92.75 202 MET A C 1
ATOM 1558 O O . MET A 1 202 ? 5.785 13.227 -14.496 1.00 92.75 202 MET A O 1
ATOM 1562 N N . ASP A 1 203 ? 4.968 14.812 -13.152 1.00 91.38 203 ASP A N 1
ATOM 1563 C CA . ASP A 1 203 ? 5.217 14.070 -11.907 1.00 91.38 203 ASP A CA 1
ATOM 1564 C C . ASP A 1 203 ? 4.495 12.715 -11.867 1.00 91.38 203 ASP A C 1
ATOM 1566 O O . ASP A 1 203 ? 5.074 11.682 -11.502 1.00 91.38 203 ASP A O 1
ATOM 1570 N N . VAL A 1 204 ? 3.227 12.694 -12.292 1.00 94.25 204 VAL A N 1
ATOM 1571 C CA . VAL A 1 204 ? 2.445 11.455 -12.398 1.00 94.25 204 VAL A CA 1
ATOM 1572 C C . VAL A 1 204 ? 3.063 10.528 -13.444 1.00 94.25 204 VAL A C 1
ATOM 1574 O O . VAL A 1 204 ? 3.274 9.345 -13.166 1.00 94.25 204 VAL A O 1
ATOM 1577 N N . LYS A 1 205 ? 3.427 11.057 -14.619 1.00 95.19 205 LYS A N 1
ATOM 1578 C CA . LYS A 1 205 ? 4.078 10.287 -15.689 1.00 95.19 205 LYS A CA 1
ATOM 1579 C C . LYS A 1 205 ? 5.416 9.702 -15.236 1.00 95.19 205 LYS A C 1
ATOM 1581 O O . LYS A 1 205 ? 5.691 8.537 -15.505 1.00 95.19 205 LYS A O 1
ATOM 1586 N N . MET A 1 206 ? 6.213 10.461 -14.488 1.00 94.12 206 MET A N 1
ATOM 1587 C CA . MET A 1 206 ? 7.474 10.009 -13.892 1.00 94.12 206 MET A CA 1
ATOM 1588 C C . MET A 1 206 ? 7.255 8.888 -12.877 1.00 94.12 206 MET A C 1
ATOM 1590 O O . MET A 1 206 ? 8.002 7.910 -12.870 1.00 94.12 206 MET A O 1
ATOM 1594 N N . THR A 1 207 ? 6.204 8.985 -12.060 1.00 93.19 207 THR A N 1
ATOM 1595 C CA . THR A 1 207 ? 5.824 7.919 -11.124 1.00 93.19 207 THR A CA 1
ATOM 1596 C C . THR A 1 207 ? 5.449 6.641 -11.872 1.00 93.19 207 THR A C 1
ATOM 1598 O O . THR A 1 207 ? 6.013 5.581 -11.598 1.00 93.19 207 THR A O 1
ATOM 1601 N N . VAL A 1 208 ? 4.558 6.731 -12.866 1.00 93.81 208 VAL A N 1
ATOM 1602 C CA . VAL A 1 208 ? 4.145 5.579 -13.687 1.00 93.81 208 VAL A CA 1
ATOM 1603 C C . VAL A 1 208 ? 5.345 4.968 -14.413 1.00 93.81 208 VAL A C 1
ATOM 1605 O O . VAL A 1 208 ? 5.557 3.759 -14.333 1.00 93.81 208 VAL A O 1
ATOM 1608 N N . ALA A 1 209 ? 6.181 5.788 -15.053 1.00 94.81 209 ALA A N 1
ATOM 1609 C CA . ALA A 1 209 ? 7.390 5.336 -15.734 1.00 94.81 209 ALA A CA 1
ATOM 1610 C C . ALA A 1 209 ? 8.389 4.675 -14.777 1.00 94.81 209 ALA A C 1
ATOM 1612 O O . ALA A 1 209 ? 9.031 3.698 -15.148 1.00 94.81 209 ALA A O 1
ATOM 1613 N N . GLY A 1 210 ? 8.498 5.152 -13.535 1.00 91.81 210 GLY A N 1
ATOM 1614 C CA . GLY A 1 210 ? 9.308 4.516 -12.499 1.00 91.81 210 GLY A CA 1
ATOM 1615 C C . GLY A 1 210 ? 8.857 3.088 -12.193 1.00 91.81 210 GLY A C 1
ATOM 1616 O O . GLY A 1 210 ? 9.692 2.193 -12.100 1.00 91.81 210 GLY A O 1
ATOM 1617 N N . TYR A 1 211 ? 7.547 2.853 -12.091 1.00 90.75 211 TYR A N 1
ATOM 1618 C CA . TYR A 1 211 ? 6.998 1.527 -11.790 1.00 90.75 211 TYR A CA 1
ATOM 1619 C C . TYR A 1 211 ? 6.956 0.584 -12.996 1.00 90.75 211 TYR A C 1
ATOM 1621 O O . TYR A 1 211 ? 7.236 -0.603 -12.844 1.00 90.75 211 TYR A O 1
ATOM 1629 N N . VAL A 1 212 ? 6.609 1.094 -14.177 1.00 91.38 212 VAL A N 1
ATOM 1630 C CA . VAL A 1 212 ? 6.465 0.300 -15.408 1.00 91.38 212 VAL A CA 1
ATOM 1631 C C . VAL A 1 212 ? 7.813 0.089 -16.098 1.00 91.38 212 VAL A C 1
ATOM 1633 O O . VAL A 1 212 ? 8.109 -0.998 -16.588 1.00 91.38 212 VAL A O 1
ATOM 1636 N N . GLY A 1 213 ? 8.656 1.122 -16.119 1.00 88.38 213 GLY A N 1
ATOM 1637 C CA . GLY A 1 213 ? 9.969 1.105 -16.758 1.00 88.38 213 GLY A CA 1
ATOM 1638 C C . GLY A 1 213 ? 10.969 0.218 -16.022 1.00 88.38 213 GLY A C 1
ATOM 1639 O O . GLY A 1 213 ? 11.628 -0.620 -16.639 1.00 88.38 213 GLY A O 1
ATOM 1640 N N . ALA A 1 214 ? 11.038 0.349 -14.693 1.00 81.00 214 ALA A N 1
ATOM 1641 C CA . ALA A 1 214 ? 11.997 -0.389 -13.873 1.00 81.00 214 ALA A CA 1
ATOM 1642 C C . ALA A 1 214 ? 11.596 -1.851 -13.606 1.00 81.00 214 ALA A C 1
ATOM 1644 O O . ALA A 1 214 ? 12.391 -2.608 -13.049 1.00 81.00 214 ALA A O 1
ATOM 1645 N N . ASN A 1 215 ? 10.364 -2.261 -13.939 1.00 76.06 215 ASN A N 1
ATOM 1646 C CA . ASN A 1 215 ? 9.833 -3.549 -13.506 1.00 76.06 215 ASN A CA 1
ATOM 1647 C C . ASN A 1 215 ? 8.747 -4.109 -14.440 1.00 76.06 215 ASN A C 1
ATOM 1649 O O . ASN A 1 215 ? 7.779 -3.434 -14.770 1.00 76.06 215 ASN A O 1
ATOM 1653 N N . GLY A 1 216 ? 8.857 -5.394 -14.793 1.00 75.81 216 GLY A N 1
ATOM 1654 C CA . GLY A 1 216 ? 7.837 -6.089 -15.585 1.00 75.81 216 GLY A CA 1
ATOM 1655 C C . GLY A 1 216 ? 6.529 -6.362 -14.835 1.00 75.81 216 GLY A C 1
ATOM 1656 O O . GLY A 1 216 ? 5.480 -6.430 -15.466 1.00 75.81 216 GLY A O 1
ATOM 1657 N N . PHE A 1 217 ? 6.568 -6.447 -13.500 1.00 82.19 217 PHE A N 1
ATOM 1658 C CA . PHE A 1 217 ? 5.432 -6.874 -12.669 1.00 82.19 217 PHE A CA 1
ATOM 1659 C C . PHE A 1 217 ? 4.166 -6.021 -12.849 1.00 82.19 217 PHE A C 1
ATOM 1661 O O . PHE A 1 217 ? 3.061 -6.553 -12.890 1.00 82.19 217 PHE A O 1
ATOM 1668 N N . TYR A 1 218 ? 4.317 -4.697 -12.961 1.00 84.69 218 TYR A N 1
ATOM 1669 C CA . TYR A 1 218 ? 3.188 -3.783 -13.187 1.00 84.69 218 TYR A CA 1
ATOM 1670 C C . TYR A 1 218 ? 2.848 -3.623 -14.673 1.00 84.69 218 TYR A C 1
ATOM 1672 O O . TYR A 1 218 ? 1.758 -3.168 -15.005 1.00 84.69 218 TYR A O 1
ATOM 1680 N N . GLY A 1 219 ? 3.769 -3.998 -15.564 1.00 86.56 219 GLY A N 1
ATOM 1681 C CA . GLY A 1 219 ? 3.624 -3.834 -17.004 1.00 86.56 219 GLY A CA 1
ATOM 1682 C C . GLY A 1 219 ? 2.647 -4.825 -17.631 1.00 86.56 219 GLY A C 1
ATOM 1683 O O . GLY A 1 219 ? 1.856 -4.422 -18.472 1.00 86.56 219 GLY A O 1
ATOM 1684 N N . GLU A 1 220 ? 2.648 -6.094 -17.218 1.00 85.75 220 GLU A N 1
ATOM 1685 C CA . GLU A 1 220 ? 1.801 -7.125 -17.847 1.00 85.75 220 GLU A CA 1
ATOM 1686 C C . GLU A 1 220 ? 0.297 -6.779 -17.834 1.00 85.75 220 GLU A C 1
ATOM 1688 O O . GLU A 1 220 ? -0.314 -6.793 -18.906 1.00 85.75 220 GLU A O 1
ATOM 1693 N N . PRO A 1 221 ? -0.322 -6.383 -16.698 1.00 87.19 221 PRO A N 1
ATOM 1694 C CA . PRO A 1 221 ? -1.738 -6.014 -16.695 1.00 87.19 221 PRO A CA 1
ATOM 1695 C C . PRO A 1 221 ? -2.039 -4.757 -17.517 1.00 87.19 221 PRO A C 1
ATOM 1697 O O . PRO A 1 221 ? -3.137 -4.632 -18.051 1.00 87.19 221 PRO A O 1
ATOM 1700 N N . LEU A 1 222 ? -1.090 -3.818 -17.604 1.00 90.56 222 LEU A N 1
ATOM 1701 C CA . LEU A 1 222 ? -1.234 -2.595 -18.397 1.00 90.56 222 LEU A CA 1
ATOM 1702 C C . LEU A 1 222 ? -1.125 -2.896 -19.900 1.00 90.56 222 LEU A C 1
ATOM 1704 O O . LEU A 1 222 ? -1.938 -2.412 -20.681 1.00 90.56 222 LEU A O 1
ATOM 1708 N N . ALA A 1 223 ? -0.185 -3.750 -20.304 1.00 91.31 223 ALA A N 1
ATOM 1709 C CA . ALA A 1 223 ? -0.039 -4.181 -21.691 1.00 91.31 223 ALA A CA 1
ATOM 1710 C C . ALA A 1 223 ? -1.290 -4.934 -22.168 1.00 91.31 223 ALA A C 1
ATOM 1712 O O . ALA A 1 223 ? -1.819 -4.640 -23.235 1.00 91.31 223 ALA A O 1
ATOM 171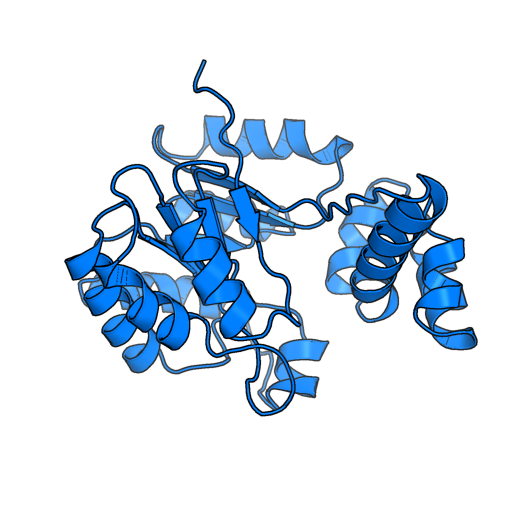3 N N . ALA A 1 224 ? -1.828 -5.833 -21.334 1.00 89.00 224 ALA A N 1
ATOM 1714 C CA . ALA A 1 224 ? -3.080 -6.539 -21.613 1.00 89.00 224 ALA A CA 1
ATOM 1715 C C . ALA A 1 224 ? -4.295 -5.598 -21.746 1.00 89.00 224 ALA A C 1
ATOM 1717 O O . ALA A 1 224 ? -5.262 -5.934 -22.424 1.00 89.00 224 ALA A O 1
ATOM 1718 N N . ALA A 1 225 ? -4.239 -4.413 -21.130 1.00 91.19 225 ALA A N 1
ATOM 1719 C CA . ALA A 1 225 ? -5.253 -3.370 -21.263 1.00 91.19 225 ALA A CA 1
ATOM 1720 C C . ALA A 1 225 ? -5.021 -2.425 -22.461 1.00 91.19 225 ALA A C 1
ATOM 1722 O O . ALA A 1 225 ? -5.783 -1.474 -22.628 1.00 91.19 225 ALA A O 1
ATOM 1723 N N . GLY A 1 226 ? -3.991 -2.671 -23.280 1.00 93.31 226 GLY A N 1
ATOM 1724 C CA . GLY A 1 226 ? -3.697 -1.911 -24.496 1.00 93.31 226 GLY A CA 1
ATOM 1725 C C . GLY A 1 226 ? -2.772 -0.703 -24.312 1.00 93.31 226 GLY A C 1
ATOM 1726 O O . GLY A 1 226 ? -2.649 0.100 -25.233 1.00 93.31 226 GLY A O 1
ATOM 1727 N N . PHE A 1 227 ? -2.121 -0.541 -23.155 1.00 93.69 227 PHE A N 1
ATOM 1728 C CA . PHE A 1 227 ? -1.139 0.533 -22.956 1.00 93.69 227 PHE A CA 1
ATOM 1729 C C . PHE A 1 227 ? 0.224 0.179 -23.576 1.00 93.69 227 PHE A C 1
ATOM 1731 O O . PHE A 1 227 ? 0.663 -0.970 -23.492 1.00 93.69 227 PHE A O 1
ATOM 1738 N N . ASP A 1 228 ? 0.936 1.177 -24.118 1.00 94.69 228 ASP A N 1
ATOM 1739 C CA . ASP A 1 228 ? 2.279 1.016 -24.705 1.00 94.69 228 ASP A CA 1
ATOM 1740 C C . ASP A 1 228 ? 3.379 0.850 -23.637 1.00 94.69 228 ASP A C 1
ATOM 1742 O O . ASP A 1 228 ? 4.249 1.692 -23.409 1.00 94.69 228 ASP A O 1
ATOM 1746 N N . VAL A 1 229 ? 3.327 -0.277 -22.935 1.00 95.25 229 VAL A N 1
ATOM 1747 C CA . VAL A 1 229 ? 4.313 -0.646 -21.915 1.00 95.25 229 VAL A CA 1
ATOM 1748 C C . VAL A 1 229 ? 5.690 -0.885 -22.536 1.00 95.25 229 VAL A C 1
ATOM 1750 O O . VAL A 1 229 ? 6.701 -0.587 -21.899 1.00 95.25 229 VAL A O 1
ATOM 1753 N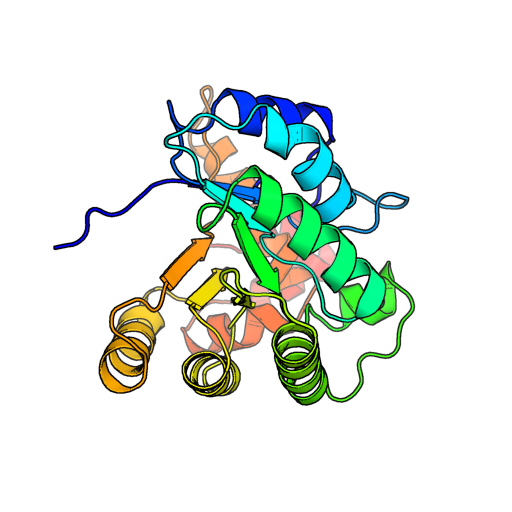 N . ALA A 1 230 ? 5.745 -1.414 -23.762 1.00 95.00 230 ALA A N 1
ATOM 1754 C CA . ALA A 1 230 ? 6.999 -1.677 -24.461 1.00 95.00 230 ALA A CA 1
ATOM 1755 C C . ALA A 1 230 ? 7.744 -0.369 -24.762 1.00 95.00 230 ALA A C 1
ATOM 1757 O O . ALA A 1 230 ? 8.895 -0.225 -24.347 1.00 95.00 230 ALA A O 1
ATOM 1758 N N . GLY A 1 231 ? 7.065 0.619 -25.353 1.00 95.75 231 GLY A N 1
ATOM 1759 C CA . GLY A 1 231 ? 7.637 1.932 -25.640 1.00 95.75 231 GLY A CA 1
ATOM 1760 C C . GLY A 1 231 ? 8.086 2.675 -24.382 1.00 95.75 231 GLY A C 1
ATOM 1761 O O . GLY A 1 231 ? 9.194 3.217 -24.351 1.00 95.75 231 GLY A O 1
ATOM 1762 N N . ILE A 1 232 ? 7.297 2.626 -23.298 1.00 96.50 232 ILE A N 1
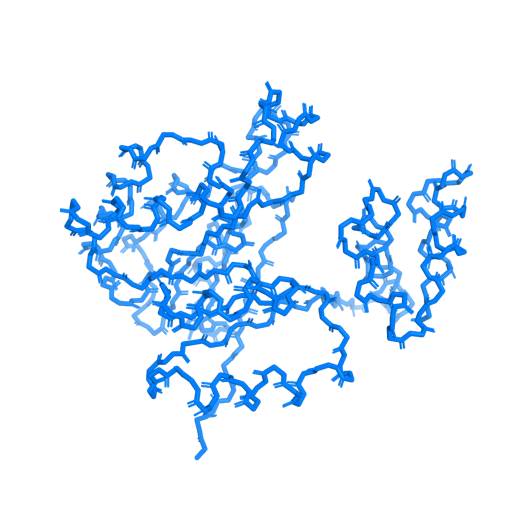ATOM 1763 C CA . ILE A 1 232 ? 7.698 3.196 -21.998 1.00 96.50 232 ILE A CA 1
ATOM 1764 C C . ILE A 1 232 ? 8.986 2.540 -21.483 1.00 96.50 232 ILE A C 1
ATOM 1766 O O . ILE A 1 232 ? 9.898 3.244 -21.045 1.00 96.50 232 ILE A O 1
ATOM 1770 N N . ARG A 1 233 ? 9.090 1.205 -21.531 1.00 95.19 233 ARG A N 1
ATOM 1771 C CA . ARG A 1 233 ? 10.274 0.470 -21.046 1.00 95.19 233 ARG A CA 1
ATOM 1772 C C . ARG A 1 233 ? 11.502 0.720 -21.913 1.00 95.19 233 ARG A C 1
ATOM 1774 O O . ARG A 1 233 ? 12.599 0.870 -21.376 1.00 95.19 233 ARG A O 1
ATOM 1781 N N . ASP A 1 234 ? 11.334 0.808 -23.225 1.00 95.94 234 ASP A N 1
ATOM 1782 C CA . ASP A 1 234 ? 12.422 1.108 -24.154 1.00 95.94 234 ASP A CA 1
ATOM 1783 C C . ASP A 1 234 ? 12.984 2.508 -23.927 1.00 95.94 234 ASP A C 1
ATOM 1785 O O . ASP A 1 234 ? 14.195 2.666 -23.757 1.00 95.94 234 ASP A O 1
ATOM 1789 N N . ALA A 1 235 ? 12.115 3.516 -23.832 1.00 96.75 235 ALA A N 1
ATOM 1790 C CA . ALA A 1 235 ? 12.530 4.876 -23.512 1.00 96.75 235 ALA A CA 1
ATOM 1791 C C . ALA A 1 235 ? 13.150 4.969 -22.108 1.00 96.75 235 ALA A C 1
ATOM 1793 O O . ALA A 1 235 ? 14.166 5.640 -21.928 1.00 96.75 235 ALA A O 1
ATOM 1794 N N . TYR A 1 236 ? 12.607 4.242 -21.124 1.00 96.50 236 TYR A N 1
ATOM 1795 C CA . TYR A 1 236 ? 13.184 4.176 -19.781 1.00 96.50 236 TYR A CA 1
ATOM 1796 C C . TYR A 1 236 ? 14.615 3.627 -19.789 1.00 96.50 236 TYR A C 1
ATOM 1798 O O . TYR A 1 236 ? 15.486 4.169 -19.114 1.00 96.50 236 TYR A O 1
ATOM 1806 N N . ARG A 1 237 ? 14.888 2.566 -20.557 1.00 95.19 237 ARG A N 1
ATOM 1807 C CA . ARG A 1 237 ? 16.235 1.980 -20.648 1.00 95.19 237 ARG A CA 1
ATOM 1808 C C . ARG A 1 237 ? 17.250 2.918 -21.297 1.00 95.19 237 ARG A C 1
ATOM 1810 O O . ARG A 1 237 ? 18.397 2.931 -20.867 1.00 95.19 237 ARG A O 1
ATOM 1817 N N . ARG A 1 238 ? 16.841 3.684 -22.312 1.00 96.44 238 ARG A N 1
ATOM 1818 C CA . ARG A 1 238 ? 17.739 4.605 -23.030 1.00 96.44 238 ARG A CA 1
ATOM 1819 C C . ARG A 1 238 ? 17.994 5.908 -22.276 1.00 96.44 238 ARG A C 1
ATOM 1821 O O . ARG A 1 238 ? 19.106 6.416 -22.288 1.00 96.44 238 ARG A O 1
ATOM 1828 N N . GLU A 1 239 ? 16.960 6.461 -21.648 1.00 96.56 239 GLU A N 1
ATOM 1829 C CA . GLU A 1 239 ? 16.934 7.863 -21.196 1.00 96.56 239 GLU A CA 1
ATOM 1830 C C . GLU A 1 239 ? 16.503 8.001 -19.722 1.00 96.56 239 GLU A C 1
ATOM 1832 O O . GLU A 1 239 ? 16.233 9.100 -19.224 1.00 96.56 239 GLU A O 1
ATOM 1837 N N . GLY A 1 240 ? 16.404 6.880 -19.008 1.00 95.25 240 GLY A N 1
ATOM 1838 C CA . GLY A 1 240 ? 15.938 6.824 -17.631 1.00 95.25 240 GLY A CA 1
ATOM 1839 C C . GLY A 1 240 ? 14.463 7.197 -17.481 1.00 95.25 240 GLY A C 1
ATOM 1840 O O . GLY A 1 240 ? 13.682 7.265 -18.432 1.00 95.25 240 GLY A O 1
ATOM 1841 N N . VAL A 1 241 ? 14.069 7.489 -16.242 1.00 95.25 241 VAL A N 1
ATOM 1842 C CA . VAL A 1 241 ? 12.667 7.757 -15.886 1.00 95.25 241 VAL A CA 1
ATOM 1843 C C . VAL A 1 241 ? 12.038 8.909 -16.686 1.00 95.25 241 VAL A C 1
ATOM 1845 O O . VAL A 1 241 ? 10.864 8.819 -17.029 1.00 95.25 241 VAL A O 1
ATOM 1848 N N . ARG A 1 242 ? 12.814 9.936 -17.070 1.00 95.31 242 ARG A N 1
ATOM 1849 C CA . ARG A 1 242 ? 12.325 11.060 -17.894 1.00 95.31 242 ARG A CA 1
ATOM 1850 C C . ARG A 1 242 ? 11.975 10.640 -19.318 1.00 95.31 242 ARG A C 1
ATOM 1852 O O . ARG A 1 242 ? 10.985 11.127 -19.855 1.00 95.31 242 ARG A O 1
ATOM 1859 N N . GLY A 1 243 ? 12.759 9.743 -19.916 1.00 95.81 243 GLY A N 1
ATOM 1860 C CA . GLY A 1 243 ? 12.433 9.160 -21.217 1.00 95.81 243 GLY A CA 1
ATOM 1861 C C . GLY A 1 243 ? 11.148 8.352 -21.165 1.00 95.81 243 GLY A C 1
ATOM 1862 O O . GLY A 1 243 ? 10.227 8.606 -21.935 1.00 95.81 243 GLY A O 1
ATOM 1863 N N . GLY A 1 244 ? 11.050 7.444 -20.189 1.00 96.25 244 GLY A N 1
ATOM 1864 C CA . GLY A 1 244 ? 9.837 6.652 -19.979 1.00 96.25 244 GLY A CA 1
ATOM 1865 C C . GLY A 1 244 ? 8.599 7.521 -19.736 1.00 96.25 244 GLY A C 1
ATOM 1866 O O . GLY A 1 244 ? 7.548 7.258 -20.308 1.00 96.25 244 GLY A O 1
ATOM 1867 N N . ALA A 1 245 ? 8.724 8.594 -18.950 1.00 96.38 245 ALA A N 1
ATOM 1868 C CA . ALA A 1 245 ? 7.617 9.496 -18.636 1.00 96.38 245 ALA A CA 1
ATOM 1869 C C . ALA A 1 245 ? 7.041 10.195 -19.874 1.00 96.38 245 ALA A C 1
ATOM 1871 O O . ALA A 1 245 ? 5.829 10.371 -19.958 1.00 96.38 245 ALA A O 1
ATOM 1872 N N . ARG A 1 246 ? 7.874 10.548 -20.862 1.00 95.44 246 ARG A N 1
ATOM 1873 C CA . ARG A 1 246 ? 7.390 11.131 -22.127 1.00 95.44 246 ARG A CA 1
ATOM 1874 C C . ARG A 1 246 ? 6.486 10.183 -22.915 1.00 95.44 246 ARG A C 1
ATOM 1876 O O . ARG A 1 246 ? 5.616 10.661 -23.632 1.00 95.44 246 ARG A O 1
ATOM 1883 N N . MET A 1 247 ? 6.675 8.875 -22.750 1.00 96.00 247 MET A N 1
ATOM 1884 C CA . MET A 1 247 ? 5.886 7.837 -23.421 1.00 96.00 247 MET A CA 1
ATOM 1885 C C . MET A 1 247 ? 4.598 7.470 -22.676 1.00 96.00 247 MET A C 1
ATOM 1887 O O . MET A 1 247 ? 3.750 6.775 -23.226 1.00 96.00 247 MET A O 1
ATOM 1891 N N . VAL A 1 248 ? 4.425 7.912 -21.427 1.00 93.56 248 VAL A N 1
ATOM 1892 C CA . VAL A 1 248 ? 3.171 7.699 -20.695 1.00 93.56 248 VAL A CA 1
ATOM 1893 C C . VAL A 1 248 ? 2.110 8.623 -21.289 1.00 93.56 248 VAL A C 1
ATOM 1895 O O . VAL A 1 248 ? 2.314 9.836 -21.287 1.00 93.56 248 VAL A O 1
ATOM 1898 N N . GLY A 1 249 ? 1.005 8.060 -21.792 1.00 86.25 249 GLY A N 1
ATOM 1899 C CA . GLY A 1 249 ? -0.147 8.788 -22.353 1.00 86.25 249 GLY A CA 1
ATOM 1900 C C . GLY A 1 249 ? -0.789 9.743 -21.360 1.00 86.25 249 GLY A C 1
ATOM 1901 O O . GLY A 1 249 ? -1.153 9.280 -20.259 1.00 86.25 249 GLY A O 1
#

Foldseek 3Di:
DPDDFFEEEQDFAHALVNLLVRQVCDPPPGQEYAYEDYDVVVHHDHRLVSLLVSLQVGPLSHAYEHLAAALQQDDLVVLLVSLVSSCVRRPLSYEHEYENDACCCCCVVVVHDSPPSLVSVQVSLVVSVVVDNPYFYEYADLDPVSLLVCQVRGLEYEYELADPVCVVVSVVSSVVRHDPRYDYHYDQDFADDPPDPVVRLLSSLLVVLVDLQVHVSSVPNVVVVVQPSVQLNVLCVVPNSNRSSVRGD

Sequence (249 aa):
MSETRIGVELGIRAPAKAVRRAAELAGSYAEYFLVPETHPRIMGVDALDMLLEVSAGLPSRARMGTGIINVFSRTREDMLCKAIRIHRTVGERFILGIGTSAPVVVEGMWKMVFHRPVSRLVSYTRSLRAHGYAGPIYWAAVGERVLDLAIKNADGVIFFLKPRSHMPRHVRAIREGASPEFGIISIIPVSMSSSTAHDARMDVKMTVAGYVGANGFYGEPLAAAGFDVAGIRDAYRREGVRGGARMVG

Radius of gyration: 17.79 Å; chains: 1; bounding box: 43×46×46 Å

pLDDT: mean 92.97, std 6.08, range [42.78, 98.69]